Protein AF-A0A8T4A3M9-F1 (afdb_monomer)

Solvent-accessible surface area (backbone atoms only — not comparable to full-atom values): 11813 Å² total; per-residue (Å²): 117,68,64,56,37,39,75,72,55,55,29,41,78,49,80,55,96,93,40,82,45,76,44,57,58,84,65,82,84,49,67,69,60,51,52,58,48,50,54,48,52,55,55,63,64,28,65,70,50,49,47,47,24,38,54,43,49,52,50,42,50,52,49,52,39,48,78,71,64,32,45,75,79,40,58,70,36,47,63,42,98,94,35,70,60,80,91,56,94,69,58,30,56,29,32,36,35,45,85,92,45,46,31,32,28,41,72,42,47,55,90,68,61,81,52,67,68,62,53,57,50,54,50,53,44,17,59,75,47,72,26,33,39,35,36,39,26,21,55,76,62,71,68,60,62,59,68,28,52,89,58,73,25,49,72,53,69,67,65,44,34,49,36,49,87,91,42,61,70,58,55,52,51,46,36,74,76,68,65,56,59,61,48,72,53,94,58,72,56,66,70,60,51,49,52,53,52,54,57,51,62,76,52,58,95,113

pLDDT: mean 94.9, std 4.4, range [64.25, 98.88]

Radius of gyration: 20.2 Å; Cα contacts (8 Å, |Δi|>4): 278; chains: 1; bounding box: 55×35×52 Å

Structure (mmCIF, N/CA/C/O backbone):
data_AF-A0A8T4A3M9-F1
#
_entry.id   AF-A0A8T4A3M9-F1
#
loop_
_atom_site.group_PDB
_atom_site.id
_atom_site.type_symbol
_atom_site.label_atom_id
_atom_site.label_alt_id
_atom_site.label_comp_id
_atom_site.label_asym_id
_atom_site.label_entity_id
_atom_site.label_seq_id
_atom_site.pdbx_PDB_ins_code
_atom_site.Cartn_x
_atom_site.Cartn_y
_atom_site.Cartn_z
_atom_site.occupancy
_atom_site.B_iso_or_equiv
_atom_site.auth_seq_id
_atom_site.auth_comp_id
_atom_site.auth_asym_id
_atom_site.auth_atom_id
_atom_site.pdbx_PDB_model_num
ATOM 1 N N . MET A 1 1 ? 27.645 -7.509 -2.461 1.00 72.75 1 MET A N 1
ATOM 2 C CA . MET A 1 1 ? 26.955 -8.456 -3.369 1.00 72.75 1 MET A CA 1
ATOM 3 C C . MET A 1 1 ? 26.757 -7.939 -4.803 1.00 72.75 1 MET A C 1
ATOM 5 O O . MET A 1 1 ? 27.273 -8.584 -5.694 1.00 72.75 1 MET A O 1
ATOM 9 N N . VAL A 1 2 ? 26.038 -6.838 -5.099 1.00 84.25 2 VAL A N 1
ATOM 10 C CA . VAL A 1 2 ? 25.990 -6.288 -6.490 1.00 84.25 2 VAL A CA 1
ATOM 11 C C . VAL A 1 2 ? 27.083 -5.247 -6.736 1.00 84.25 2 VAL A C 1
ATOM 13 O O . VAL A 1 2 ? 27.714 -5.282 -7.783 1.00 84.25 2 VAL A O 1
ATOM 16 N N . ASN A 1 3 ? 27.328 -4.355 -5.769 1.00 87.19 3 ASN A N 1
ATOM 17 C CA . ASN A 1 3 ? 28.362 -3.319 -5.888 1.00 87.19 3 ASN A CA 1
ATOM 18 C C . ASN A 1 3 ? 29.764 -3.929 -6.007 1.00 87.19 3 ASN A C 1
ATOM 20 O O . ASN A 1 3 ? 30.473 -3.582 -6.935 1.00 87.19 3 ASN A O 1
ATOM 24 N N . GLU A 1 4 ? 30.089 -4.933 -5.185 1.00 90.12 4 GLU A N 1
ATOM 25 C CA . GLU A 1 4 ? 31.334 -5.717 -5.306 1.00 90.12 4 GLU A CA 1
ATOM 26 C C . GLU A 1 4 ? 31.546 -6.262 -6.729 1.00 90.12 4 GLU A C 1
ATOM 28 O O . GLU A 1 4 ? 32.612 -6.091 -7.302 1.00 90.12 4 GLU A O 1
ATOM 33 N N . LEU A 1 5 ? 30.510 -6.830 -7.359 1.00 91.56 5 LEU A N 1
ATOM 34 C CA . LEU A 1 5 ? 30.609 -7.355 -8.728 1.00 91.56 5 LEU A CA 1
ATOM 35 C C . LEU A 1 5 ? 30.770 -6.257 -9.793 1.00 91.56 5 LEU A C 1
ATOM 37 O O . LEU A 1 5 ? 31.256 -6.532 -10.891 1.00 91.56 5 LEU A O 1
ATOM 41 N N . ILE A 1 6 ? 30.319 -5.032 -9.509 1.00 90.81 6 ILE A N 1
ATOM 42 C CA . ILE A 1 6 ? 30.578 -3.863 -10.359 1.00 90.81 6 ILE A CA 1
ATOM 43 C C . ILE A 1 6 ? 32.033 -3.417 -10.176 1.00 90.81 6 ILE A C 1
ATOM 45 O O . ILE A 1 6 ? 32.716 -3.181 -11.172 1.00 90.81 6 ILE A O 1
ATOM 49 N N . ASP A 1 7 ? 32.509 -3.355 -8.932 1.00 91.94 7 ASP A N 1
ATOM 50 C CA . ASP A 1 7 ? 33.872 -2.945 -8.582 1.00 91.94 7 ASP A CA 1
ATOM 51 C C . ASP A 1 7 ? 34.920 -3.925 -9.145 1.00 91.94 7 ASP A C 1
ATOM 53 O O . ASP A 1 7 ? 35.958 -3.508 -9.653 1.00 91.94 7 ASP A O 1
ATOM 57 N N . GLU A 1 8 ? 34.608 -5.224 -9.165 1.00 93.06 8 GLU A N 1
ATOM 58 C CA . GLU A 1 8 ? 35.413 -6.288 -9.786 1.00 93.06 8 GLU A CA 1
ATOM 59 C C . GLU A 1 8 ? 35.357 -6.290 -11.329 1.00 93.06 8 GLU A C 1
ATOM 61 O O . GLU A 1 8 ? 36.028 -7.087 -11.986 1.00 93.06 8 GLU A O 1
ATOM 66 N N . GLY A 1 9 ? 34.536 -5.433 -11.946 1.00 91.56 9 GLY A N 1
ATOM 67 C CA . GLY A 1 9 ? 34.383 -5.347 -13.403 1.00 91.56 9 GLY A CA 1
ATOM 68 C C . GLY A 1 9 ? 33.610 -6.510 -14.042 1.00 91.56 9 GLY A C 1
ATOM 69 O O . GLY A 1 9 ? 33.503 -6.585 -15.273 1.00 91.56 9 GLY A O 1
ATOM 70 N N . PHE A 1 10 ? 33.035 -7.412 -13.239 1.00 93.94 10 PHE A N 1
ATOM 71 C CA . PHE A 1 10 ? 32.171 -8.494 -13.719 1.00 93.94 10 PHE A CA 1
ATOM 72 C C . PHE A 1 10 ? 30.828 -7.958 -14.240 1.00 93.94 10 PHE A C 1
ATOM 74 O O . PHE A 1 10 ? 30.296 -8.435 -15.248 1.00 93.94 10 PHE A O 1
ATOM 81 N N . LEU A 1 11 ? 30.291 -6.924 -13.589 1.00 95.56 11 LEU A N 1
ATOM 82 C CA . LEU A 1 11 ? 29.099 -6.198 -14.014 1.00 95.56 11 LEU A CA 1
ATOM 83 C C . LEU A 1 11 ? 29.459 -4.788 -14.482 1.00 95.56 11 LEU A C 1
ATOM 85 O O . LEU A 1 11 ? 30.375 -4.147 -13.981 1.00 95.56 11 LEU A O 1
ATOM 89 N N . LYS A 1 12 ? 28.683 -4.280 -15.435 1.00 93.38 12 LYS A N 1
ATOM 90 C CA . LYS A 1 12 ? 28.683 -2.877 -15.848 1.00 93.38 12 LYS A CA 1
ATOM 91 C C . LYS A 1 12 ? 27.342 -2.250 -15.506 1.00 93.38 12 LYS A C 1
ATOM 93 O O . LYS A 1 12 ? 26.310 -2.926 -15.478 1.00 93.38 12 LYS A O 1
ATOM 98 N N . ILE A 1 13 ? 27.370 -0.941 -15.278 1.00 93.62 13 ILE A N 1
ATOM 99 C CA . ILE A 1 13 ? 26.186 -0.127 -15.028 1.00 93.62 13 ILE A CA 1
ATOM 100 C C . ILE A 1 13 ? 26.000 0.883 -16.160 1.00 93.62 13 ILE A C 1
ATOM 102 O O . ILE A 1 13 ? 26.915 1.626 -16.505 1.00 93.62 13 ILE A O 1
ATOM 106 N N . GLU A 1 14 ? 24.801 0.927 -16.731 1.00 92.94 14 GLU A N 1
ATOM 107 C CA . GLU A 1 14 ? 24.366 1.993 -17.633 1.00 92.94 14 GLU A CA 1
ATOM 108 C C . GLU A 1 14 ? 23.252 2.783 -16.943 1.00 92.94 14 GLU A C 1
ATOM 110 O O . GLU A 1 14 ? 22.250 2.215 -16.502 1.00 92.94 14 GLU A O 1
ATOM 115 N N . ARG A 1 15 ? 23.441 4.099 -16.807 1.00 93.38 15 ARG A N 1
ATOM 116 C CA . ARG A 1 15 ? 22.466 4.996 -16.175 1.00 93.38 15 ARG A CA 1
ATOM 117 C C . ARG A 1 15 ? 21.701 5.741 -17.257 1.00 93.38 15 ARG A C 1
ATOM 119 O O . ARG A 1 15 ? 22.315 6.406 -18.087 1.00 93.38 15 ARG A O 1
ATOM 126 N N . LYS A 1 16 ? 20.373 5.643 -17.248 1.00 92.75 16 LYS A N 1
ATOM 127 C CA . LYS A 1 16 ? 19.526 6.302 -18.247 1.00 92.75 16 LYS A CA 1
ATOM 128 C C . LYS A 1 16 ? 18.164 6.653 -17.666 1.00 92.75 16 LYS A C 1
ATOM 130 O O . LYS A 1 16 ? 17.523 5.797 -17.067 1.00 92.75 16 LYS A O 1
ATOM 135 N N . ASP A 1 17 ? 17.739 7.904 -17.841 1.00 87.69 17 ASP A N 1
ATOM 136 C CA . ASP A 1 17 ? 16.464 8.446 -17.342 1.00 87.69 17 ASP A CA 1
ATOM 137 C C . ASP A 1 17 ? 16.210 8.144 -15.847 1.00 87.69 17 ASP A C 1
ATOM 139 O O . ASP A 1 17 ? 15.112 7.755 -15.458 1.00 87.69 17 ASP A O 1
ATOM 143 N N . GLY A 1 18 ? 17.248 8.255 -15.007 1.00 85.81 18 GLY A N 1
ATOM 144 C CA . GLY A 1 18 ? 17.160 7.960 -13.567 1.00 85.81 18 GLY A CA 1
ATOM 145 C C . GLY A 1 18 ? 17.089 6.468 -13.210 1.00 85.81 18 GLY A C 1
ATOM 146 O O . GLY A 1 18 ? 16.945 6.124 -12.041 1.00 85.81 18 GLY A O 1
ATOM 147 N N . VAL A 1 19 ? 17.215 5.569 -14.192 1.00 89.81 19 VAL A N 1
ATOM 148 C CA . VAL A 1 19 ? 17.220 4.114 -13.998 1.00 89.81 19 VAL A CA 1
ATOM 149 C C . VAL A 1 19 ? 18.638 3.568 -14.139 1.00 89.81 19 VAL A C 1
ATOM 151 O O . VAL A 1 19 ? 19.386 3.947 -15.043 1.00 89.81 19 VAL A O 1
ATOM 154 N N . HIS A 1 20 ? 19.002 2.641 -13.254 1.00 92.50 20 HIS A N 1
ATOM 155 C CA . HIS A 1 20 ? 20.264 1.909 -13.303 1.00 92.50 20 HIS A CA 1
ATOM 156 C C . HIS A 1 20 ? 20.057 0.533 -13.944 1.00 92.50 20 HIS A C 1
ATOM 158 O O . HIS A 1 20 ? 19.354 -0.317 -13.398 1.00 92.50 20 HIS A O 1
ATOM 164 N N . PHE A 1 21 ? 20.691 0.300 -15.092 1.00 92.06 21 PHE A N 1
ATOM 165 C CA . PHE A 1 21 ? 20.724 -0.999 -15.758 1.00 92.06 21 PHE A CA 1
ATOM 166 C C . PHE A 1 21 ? 22.043 -1.688 -15.447 1.00 92.06 21 PHE A C 1
ATOM 168 O O . PHE A 1 21 ? 23.101 -1.206 -15.842 1.00 92.06 21 PHE A O 1
ATOM 175 N N . VAL A 1 22 ? 21.971 -2.820 -14.753 1.00 92.75 22 VAL A N 1
ATOM 176 C CA . VAL A 1 22 ? 23.138 -3.643 -14.425 1.00 92.75 22 VAL A CA 1
ATOM 177 C C . VAL A 1 22 ? 23.150 -4.870 -15.332 1.00 92.75 22 VAL A C 1
ATOM 179 O O . VAL A 1 22 ? 22.129 -5.543 -15.485 1.00 92.75 22 VAL A O 1
ATOM 182 N N . TYR A 1 23 ? 24.287 -5.146 -15.965 1.00 92.88 23 TYR A N 1
ATOM 183 C CA . TYR A 1 23 ? 24.455 -6.247 -16.917 1.00 92.88 23 TYR A CA 1
ATOM 184 C C . TYR A 1 23 ? 25.883 -6.800 -16.864 1.00 92.88 23 TYR A C 1
ATOM 186 O O . TYR A 1 23 ? 26.792 -6.126 -16.388 1.00 92.88 23 TYR A O 1
ATOM 194 N N . ARG A 1 24 ? 26.096 -8.032 -17.342 1.00 92.88 24 ARG A N 1
ATOM 195 C CA . ARG A 1 24 ? 27.438 -8.634 -17.391 1.00 92.88 24 ARG A CA 1
ATOM 196 C C . ARG A 1 24 ? 28.346 -7.901 -18.371 1.00 92.88 24 ARG A C 1
ATOM 198 O O . ARG A 1 24 ? 27.917 -7.540 -19.466 1.00 92.88 24 ARG A O 1
ATOM 205 N N . SER A 1 25 ? 29.609 -7.732 -17.996 1.00 91.31 25 SER A N 1
ATOM 206 C CA . SER A 1 2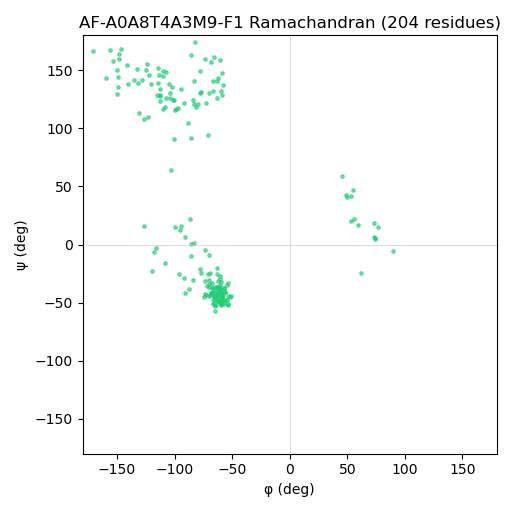5 ? 30.579 -6.933 -18.748 1.00 91.31 25 SER A CA 1
ATOM 207 C C . SER A 1 25 ? 30.898 -7.461 -20.153 1.00 91.31 25 SER A C 1
ATOM 209 O O . SER A 1 25 ? 31.335 -6.670 -20.999 1.00 91.31 25 SER A O 1
ATOM 211 N N . ASP A 1 26 ? 30.629 -8.746 -20.412 1.00 92.44 26 ASP A N 1
ATOM 212 C CA . ASP A 1 26 ? 30.836 -9.458 -21.678 1.00 92.44 26 ASP A CA 1
ATOM 213 C C . ASP A 1 26 ? 29.678 -9.322 -22.687 1.00 92.44 26 ASP A C 1
ATOM 215 O O . ASP A 1 26 ? 29.830 -9.667 -23.863 1.00 92.44 26 ASP A O 1
ATOM 219 N N . ILE A 1 27 ? 28.530 -8.768 -22.282 1.00 90.50 27 ILE A N 1
ATOM 220 C CA . ILE A 1 27 ? 27.385 -8.569 -23.178 1.00 90.50 27 ILE A CA 1
ATOM 221 C C . ILE A 1 27 ? 27.582 -7.293 -24.004 1.00 90.50 27 ILE A C 1
ATOM 223 O O . ILE A 1 27 ? 27.613 -6.186 -23.472 1.00 90.50 27 ILE A O 1
ATOM 227 N N . ARG A 1 28 ? 27.648 -7.438 -25.334 1.00 81.19 28 ARG A N 1
ATOM 228 C CA . ARG A 1 28 ? 27.877 -6.313 -26.264 1.00 81.19 28 ARG A CA 1
ATOM 229 C C . ARG A 1 28 ? 26.598 -5.590 -26.703 1.00 81.19 28 ARG A C 1
ATOM 231 O O . ARG A 1 28 ? 26.592 -4.373 -26.835 1.00 81.19 28 ARG A O 1
ATOM 238 N N . TYR A 1 29 ? 25.499 -6.315 -26.928 1.00 86.44 29 TYR A N 1
ATOM 239 C CA . TYR A 1 29 ? 24.282 -5.774 -27.559 1.00 86.44 29 TYR A CA 1
ATOM 240 C C . TYR A 1 29 ? 23.158 -5.480 -26.553 1.00 86.44 29 TYR A C 1
ATOM 242 O O . TYR A 1 29 ? 22.083 -6.083 -26.588 1.00 86.44 29 TYR A O 1
ATOM 250 N N . ILE A 1 30 ? 23.400 -4.535 -25.645 1.00 90.75 30 ILE A N 1
ATOM 251 C CA . ILE A 1 30 ? 22.477 -4.203 -24.543 1.00 90.75 30 ILE A CA 1
ATOM 252 C C . ILE A 1 30 ? 21.479 -3.092 -24.877 1.00 90.75 30 ILE A C 1
ATOM 254 O O . ILE A 1 30 ? 20.359 -3.091 -24.364 1.00 90.75 30 ILE A O 1
ATOM 258 N N . THR A 1 31 ? 21.840 -2.168 -25.769 1.00 90.81 31 THR A N 1
ATOM 259 C CA . THR A 1 31 ? 21.117 -0.901 -25.957 1.00 90.81 31 THR A CA 1
ATOM 260 C C . THR A 1 31 ? 19.659 -1.118 -26.353 1.00 90.81 31 THR A C 1
ATOM 262 O O . THR A 1 31 ? 18.758 -0.474 -25.817 1.00 90.81 31 THR A O 1
ATOM 265 N N . ARG A 1 32 ? 19.391 -2.093 -27.236 1.00 91.44 32 ARG A N 1
ATOM 266 C CA . ARG A 1 32 ? 18.021 -2.456 -27.636 1.00 91.44 32 ARG A CA 1
ATOM 267 C C . ARG A 1 32 ? 17.190 -2.941 -26.444 1.00 91.44 32 ARG A C 1
ATOM 269 O O . ARG A 1 32 ? 16.027 -2.570 -26.315 1.00 91.44 32 ARG A O 1
ATOM 276 N N . GLN A 1 33 ? 17.785 -3.755 -25.574 1.00 90.44 33 GLN A N 1
ATOM 277 C CA . GLN A 1 33 ? 17.120 -4.327 -24.400 1.00 90.44 33 GLN A CA 1
ATOM 278 C C . GLN A 1 33 ? 16.870 -3.284 -23.306 1.00 90.44 33 GLN A C 1
ATOM 280 O O . GLN A 1 33 ? 15.828 -3.330 -22.648 1.00 90.44 33 GLN A O 1
ATOM 285 N N . ILE A 1 34 ? 17.796 -2.338 -23.142 1.00 92.69 34 ILE A N 1
ATOM 286 C CA . ILE A 1 34 ? 17.662 -1.191 -22.239 1.00 92.69 34 ILE A CA 1
ATOM 287 C C . ILE A 1 34 ? 16.543 -0.271 -22.727 1.00 92.69 34 ILE A C 1
ATOM 289 O O . ILE A 1 34 ? 15.610 0.009 -21.978 1.00 92.69 34 ILE A O 1
ATOM 293 N N . ASN A 1 35 ? 16.551 0.113 -24.006 1.00 92.75 35 ASN A N 1
ATOM 294 C CA . ASN A 1 35 ? 15.508 0.965 -24.586 1.00 92.75 35 ASN A CA 1
ATOM 295 C C . ASN A 1 35 ? 14.112 0.322 -24.496 1.00 92.75 35 ASN A C 1
ATOM 297 O O . ASN A 1 35 ? 13.136 1.000 -24.171 1.00 92.75 35 ASN A O 1
ATOM 301 N N . ALA A 1 36 ? 14.009 -0.993 -24.721 1.00 91.12 36 ALA A N 1
ATOM 302 C CA . ALA A 1 36 ? 12.751 -1.722 -24.575 1.00 91.12 36 ALA A CA 1
ATOM 303 C C . ALA A 1 36 ? 12.215 -1.705 -23.130 1.00 91.12 36 ALA A C 1
ATOM 305 O O . ALA A 1 36 ? 11.003 -1.605 -22.933 1.00 91.12 36 ALA A O 1
ATOM 306 N N . ARG A 1 37 ? 13.100 -1.781 -22.126 1.00 92.62 37 ARG A N 1
ATOM 307 C CA . ARG A 1 37 ? 12.731 -1.683 -20.704 1.00 92.62 37 ARG A CA 1
ATOM 308 C C . ARG A 1 37 ? 12.380 -0.258 -20.303 1.00 92.62 37 ARG A C 1
ATOM 310 O O . ARG A 1 37 ? 11.363 -0.069 -19.652 1.00 92.62 37 ARG A O 1
ATOM 317 N N . LEU A 1 38 ? 13.136 0.740 -20.757 1.00 93.25 38 LEU A N 1
ATOM 318 C CA . LEU A 1 38 ? 12.819 2.152 -20.524 1.00 93.25 38 LEU A CA 1
ATOM 319 C C . LEU A 1 38 ? 11.425 2.523 -21.022 1.00 93.25 38 LEU A C 1
ATOM 321 O O . LEU A 1 38 ? 10.700 3.221 -20.322 1.00 93.25 38 LEU A O 1
ATOM 325 N N . LYS A 1 39 ? 11.020 2.021 -22.196 1.00 92.62 39 LYS A N 1
ATOM 326 C CA . LYS A 1 39 ? 9.664 2.245 -22.713 1.00 92.62 39 LYS A CA 1
ATOM 327 C C . LYS A 1 39 ? 8.595 1.706 -21.757 1.00 92.62 39 LYS A C 1
ATOM 329 O O . LYS A 1 39 ? 7.618 2.395 -21.495 1.00 92.62 39 LYS A O 1
ATOM 334 N N . ILE A 1 40 ? 8.797 0.512 -21.199 1.00 92.69 40 ILE A N 1
ATOM 335 C CA . ILE A 1 40 ? 7.874 -0.052 -20.204 1.00 92.69 40 ILE A CA 1
ATOM 336 C C . ILE A 1 40 ? 7.866 0.763 -18.918 1.00 92.69 40 ILE A C 1
ATOM 338 O O . ILE A 1 40 ? 6.790 1.038 -18.399 1.00 92.69 40 ILE A O 1
ATOM 342 N N . ILE A 1 41 ? 9.042 1.148 -18.418 1.00 91.75 41 ILE A N 1
ATOM 343 C CA . ILE A 1 41 ? 9.164 1.945 -17.195 1.00 91.75 41 ILE A CA 1
ATOM 344 C C . ILE A 1 41 ? 8.390 3.250 -17.349 1.00 91.75 41 ILE A C 1
ATOM 346 O O . ILE A 1 41 ? 7.574 3.579 -16.500 1.00 91.75 41 ILE A O 1
ATOM 350 N N . LYS A 1 42 ? 8.554 3.945 -18.477 1.00 91.81 42 LYS A N 1
ATOM 351 C CA . LYS A 1 42 ? 7.786 5.159 -18.778 1.00 91.81 42 LYS A CA 1
ATOM 352 C C . LYS A 1 42 ? 6.279 4.903 -18.827 1.00 91.81 42 LYS A C 1
ATOM 354 O O . LYS A 1 42 ? 5.516 5.736 -18.350 1.00 91.81 42 LYS A O 1
ATOM 359 N N . ASN A 1 43 ? 5.851 3.759 -19.362 1.00 90.19 43 ASN A N 1
ATOM 360 C CA . ASN A 1 43 ? 4.433 3.414 -19.440 1.00 90.19 43 ASN A CA 1
ATOM 361 C C . ASN A 1 43 ? 3.812 3.183 -18.056 1.00 90.19 43 ASN A C 1
ATOM 363 O O . ASN A 1 43 ? 2.781 3.780 -17.763 1.00 90.19 43 ASN A O 1
ATOM 367 N N . TYR A 1 44 ? 4.414 2.343 -17.204 1.00 88.56 44 TYR A N 1
ATOM 368 C CA . TYR A 1 44 ? 3.827 2.062 -15.887 1.00 88.56 44 TYR A CA 1
ATOM 369 C C . TYR A 1 44 ? 4.071 3.175 -14.863 1.00 88.56 44 TYR A C 1
ATOM 371 O O . TYR A 1 44 ? 3.321 3.272 -13.900 1.00 88.56 44 TYR A O 1
ATOM 379 N N . SER A 1 45 ? 5.084 4.022 -15.067 1.00 89.88 45 SER A N 1
ATOM 380 C CA . SER A 1 45 ? 5.315 5.225 -14.255 1.00 89.88 45 SER A CA 1
ATOM 381 C C . SER A 1 45 ? 4.479 6.424 -14.713 1.00 89.88 45 SER A C 1
ATOM 383 O O . SER A 1 45 ? 4.608 7.507 -14.144 1.00 89.88 45 SER A O 1
ATOM 385 N N . ASN A 1 46 ? 3.635 6.270 -15.741 1.00 91.75 46 ASN A N 1
ATOM 386 C CA . ASN A 1 46 ? 2.732 7.328 -16.178 1.00 91.75 46 ASN A CA 1
ATOM 387 C C . ASN A 1 46 ? 1.810 7.739 -15.008 1.00 91.75 46 ASN A C 1
ATOM 389 O O . ASN A 1 46 ? 1.167 6.862 -14.428 1.00 91.75 46 ASN A O 1
ATOM 393 N N . PRO A 1 47 ? 1.689 9.039 -14.673 1.00 92.94 47 PRO A N 1
ATOM 394 C CA . PRO A 1 47 ? 0.866 9.500 -13.552 1.00 92.94 47 PRO A CA 1
ATOM 395 C C . PRO A 1 47 ? -0.593 9.029 -13.599 1.00 92.94 47 PRO A C 1
ATOM 397 O O . PRO A 1 47 ? -1.167 8.720 -12.559 1.00 92.94 47 PRO A O 1
ATOM 400 N N . ILE A 1 48 ? -1.181 8.920 -14.796 1.00 93.56 48 ILE A N 1
ATOM 401 C CA . ILE A 1 48 ? -2.554 8.432 -14.988 1.00 93.56 48 ILE A CA 1
ATOM 402 C C . ILE A 1 48 ? -2.657 6.965 -14.572 1.00 93.56 48 ILE A C 1
ATOM 404 O O . ILE A 1 48 ? -3.594 6.595 -13.867 1.00 93.56 48 ILE A O 1
ATOM 408 N N . ILE A 1 49 ? -1.680 6.146 -14.975 1.00 93.25 49 ILE A N 1
ATOM 409 C CA . ILE A 1 49 ? -1.618 4.735 -14.589 1.00 93.25 49 ILE A CA 1
ATOM 410 C C . ILE A 1 49 ? -1.401 4.637 -13.084 1.00 93.25 49 ILE A C 1
ATOM 412 O O . ILE A 1 49 ? -2.210 4.016 -12.409 1.00 93.25 49 ILE A O 1
ATOM 416 N N . THR A 1 50 ? -0.380 5.303 -12.541 1.00 93.62 50 THR A N 1
ATOM 417 C CA . THR A 1 50 ? -0.065 5.275 -11.105 1.00 93.62 50 THR A CA 1
ATOM 418 C C . THR A 1 50 ? -1.269 5.644 -10.239 1.00 93.62 50 THR A C 1
ATOM 420 O O . THR A 1 50 ? -1.551 4.943 -9.269 1.00 93.62 50 THR A O 1
ATOM 423 N N . ARG A 1 51 ? -2.015 6.692 -10.611 1.00 94.88 51 ARG A N 1
ATOM 424 C CA . ARG A 1 51 ? -3.253 7.082 -9.925 1.00 94.88 51 ARG A CA 1
ATOM 425 C C . ARG A 1 51 ? -4.319 5.988 -10.008 1.00 94.88 51 ARG A C 1
ATOM 427 O O . ARG A 1 51 ? -4.839 5.588 -8.974 1.00 94.88 51 ARG A O 1
ATOM 434 N N . ALA A 1 52 ? -4.575 5.448 -11.201 1.00 95.62 52 ALA A N 1
ATOM 435 C CA . ALA A 1 52 ? -5.551 4.373 -11.384 1.00 95.62 52 ALA A CA 1
ATOM 436 C C . ALA A 1 52 ? -5.204 3.110 -10.571 1.00 95.62 52 ALA A C 1
ATOM 438 O O . ALA A 1 52 ? -6.100 2.411 -10.108 1.00 95.62 52 ALA A O 1
ATOM 439 N N . LEU A 1 53 ? -3.915 2.811 -10.363 1.00 96.56 53 LEU A N 1
ATOM 440 C CA . LEU A 1 53 ? -3.483 1.706 -9.496 1.00 96.56 53 LEU A CA 1
ATOM 441 C C . LEU A 1 53 ? -3.828 1.949 -8.022 1.00 96.56 53 LEU A C 1
ATOM 443 O O . LEU A 1 53 ? -4.186 0.995 -7.329 1.00 96.56 53 LEU A O 1
ATOM 447 N N . GLY A 1 54 ? -3.682 3.187 -7.541 1.00 96.50 54 GLY A N 1
ATOM 448 C CA . GLY A 1 54 ? -4.071 3.583 -6.184 1.00 96.50 54 GLY A CA 1
ATOM 449 C C . GLY A 1 54 ? -5.581 3.478 -5.992 1.00 96.50 54 GLY A C 1
ATOM 450 O O . GLY A 1 54 ? -6.039 2.668 -5.188 1.00 96.50 54 GLY A O 1
ATOM 451 N N . GLU A 1 55 ? -6.338 4.177 -6.840 1.00 97.12 55 GLU A N 1
ATOM 452 C CA . GLU A 1 55 ? -7.807 4.200 -6.816 1.00 97.12 55 GLU A CA 1
ATOM 453 C C . GLU A 1 55 ? -8.408 2.788 -6.924 1.00 97.12 55 GLU A C 1
ATOM 455 O O . GLU A 1 55 ? -9.346 2.443 -6.205 1.00 97.12 55 GLU A O 1
ATOM 460 N N . HIS A 1 56 ? -7.845 1.930 -7.786 1.00 97.69 56 HIS A N 1
ATOM 461 C CA . HIS A 1 56 ? -8.298 0.543 -7.919 1.00 97.69 56 HIS A CA 1
ATOM 462 C C . HIS A 1 56 ? -8.062 -0.267 -6.642 1.00 97.69 56 HIS A C 1
ATOM 464 O O . HIS A 1 56 ? -8.940 -1.017 -6.217 1.00 97.69 56 HIS A O 1
ATOM 470 N N . ALA A 1 57 ? -6.897 -0.122 -6.006 1.00 98.00 57 ALA A N 1
ATOM 471 C CA . ALA A 1 57 ? -6.615 -0.817 -4.755 1.00 98.00 57 ALA A CA 1
ATOM 472 C C . ALA A 1 57 ? -7.552 -0.349 -3.633 1.00 98.00 57 ALA A C 1
ATOM 474 O O . ALA A 1 57 ? -8.147 -1.186 -2.954 1.00 98.00 57 ALA A O 1
ATOM 475 N N . GLU A 1 58 ? -7.743 0.962 -3.482 1.00 98.31 58 GLU A N 1
ATOM 476 C CA . GLU A 1 58 ? -8.685 1.533 -2.515 1.00 98.31 58 GLU A CA 1
ATOM 477 C C . GLU A 1 58 ? -10.115 1.040 -2.744 1.00 98.31 58 GLU A C 1
ATOM 479 O O . GLU A 1 58 ? -10.796 0.631 -1.801 1.00 98.31 58 GLU A O 1
ATOM 484 N N . MET A 1 59 ? -10.559 0.991 -4.002 1.00 98.25 59 MET A N 1
ATOM 485 C CA . MET A 1 59 ? -11.867 0.454 -4.365 1.00 98.25 59 MET A CA 1
ATOM 486 C C . MET A 1 59 ? -12.012 -1.012 -3.935 1.00 98.25 59 MET A C 1
ATOM 488 O O . MET A 1 59 ? -12.989 -1.349 -3.259 1.00 98.25 59 MET A O 1
ATOM 492 N N . LEU A 1 60 ? -11.040 -1.871 -4.266 1.00 98.38 60 LEU A N 1
ATOM 493 C CA . LEU A 1 60 ? -11.063 -3.293 -3.906 1.00 98.38 60 LEU A CA 1
ATOM 494 C C . LEU A 1 60 ? -11.141 -3.511 -2.390 1.00 98.38 60 LEU A C 1
ATOM 496 O O . LEU A 1 60 ? -11.936 -4.329 -1.925 1.00 98.38 60 LEU A O 1
ATOM 500 N N . PHE A 1 61 ? -10.348 -2.776 -1.609 1.00 98.50 61 PHE A N 1
ATOM 501 C CA . PHE A 1 61 ? -10.395 -2.876 -0.150 1.00 98.50 61 PHE A CA 1
ATOM 502 C C . PHE A 1 61 ? -11.680 -2.284 0.429 1.00 98.50 61 PHE A C 1
ATOM 504 O O . PHE A 1 61 ? -12.237 -2.856 1.361 1.00 98.50 61 PHE A O 1
ATOM 511 N N . SER A 1 62 ? -12.235 -1.227 -0.168 1.00 98.56 62 SER A N 1
ATOM 512 C CA . SER A 1 62 ? -13.542 -0.711 0.248 1.00 98.56 62 SER A CA 1
ATOM 513 C C . SER A 1 62 ? -14.665 -1.742 0.066 1.00 98.56 62 SER A C 1
ATOM 515 O O . SER A 1 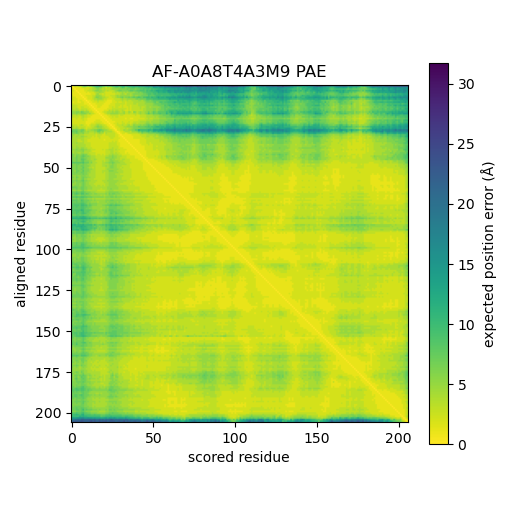62 ? -15.557 -1.833 0.912 1.00 98.56 62 SER A O 1
ATOM 517 N N . PHE A 1 63 ? -14.609 -2.558 -0.995 1.00 98.38 63 PHE A N 1
ATOM 518 C CA . PHE A 1 63 ? -15.539 -3.672 -1.185 1.00 98.38 63 PHE A CA 1
ATOM 519 C C . PHE A 1 63 ? -15.304 -4.783 -0.169 1.00 98.38 63 PHE A C 1
ATOM 521 O O . PHE A 1 63 ? -16.272 -5.255 0.422 1.00 98.38 63 PHE A O 1
ATOM 528 N N . LEU A 1 64 ? -14.043 -5.147 0.088 1.00 98.38 64 LEU A N 1
ATOM 529 C CA . LEU A 1 64 ? -13.691 -6.116 1.125 1.00 98.38 64 LEU A CA 1
ATOM 530 C C . LEU A 1 64 ? -14.288 -5.716 2.482 1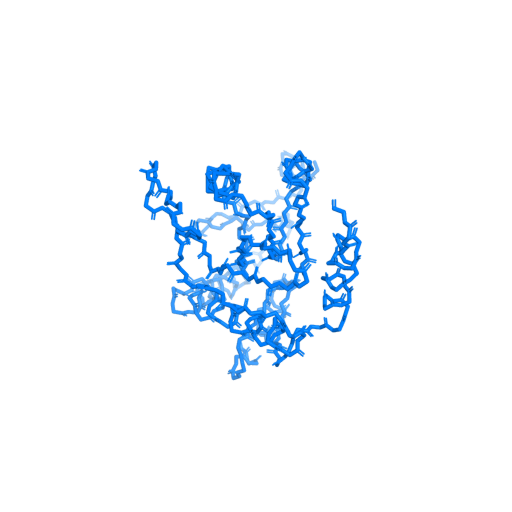.00 98.38 64 LEU A C 1
ATOM 532 O O . LEU A 1 64 ? -14.980 -6.514 3.109 1.00 98.38 64 LEU A O 1
ATOM 536 N N . PHE A 1 65 ? -14.069 -4.473 2.913 1.00 98.62 65 PHE A N 1
ATOM 537 C CA . PHE A 1 65 ? -14.591 -3.966 4.182 1.00 98.62 65 PHE A CA 1
ATOM 538 C C . PHE A 1 65 ? -16.115 -4.099 4.254 1.00 98.62 65 PHE A C 1
ATOM 540 O O . PHE A 1 65 ? -16.640 -4.687 5.198 1.00 98.62 65 PHE A O 1
ATOM 547 N N . ARG A 1 66 ? -16.824 -3.639 3.217 1.00 98.38 66 ARG A N 1
ATOM 548 C CA . ARG A 1 66 ? -18.292 -3.682 3.170 1.00 98.38 66 ARG A CA 1
ATOM 549 C C . ARG A 1 66 ? -18.850 -5.102 3.167 1.00 98.38 66 ARG A C 1
ATOM 551 O O . ARG A 1 66 ? -19.798 -5.375 3.895 1.00 98.38 66 ARG A O 1
ATOM 558 N N . ILE A 1 67 ? -18.265 -6.008 2.382 1.00 98.06 67 ILE A N 1
ATOM 559 C CA . ILE A 1 67 ? -18.705 -7.412 2.303 1.00 98.06 67 ILE A CA 1
ATOM 560 C C . ILE A 1 67 ? -18.557 -8.113 3.658 1.00 98.06 67 ILE A C 1
ATOM 562 O O . ILE A 1 67 ? -19.367 -8.971 3.998 1.00 98.06 67 ILE A O 1
ATOM 566 N N . HIS A 1 68 ? -17.568 -7.713 4.460 1.00 98.19 68 HIS A N 1
ATOM 567 C CA . HIS A 1 68 ? -17.368 -8.237 5.810 1.00 98.19 68 HIS A CA 1
ATOM 568 C C . HIS A 1 68 ? -18.023 -7.399 6.911 1.00 98.19 68 HIS A C 1
ATOM 570 O O . HIS A 1 68 ? -17.698 -7.590 8.080 1.00 98.19 68 HIS A O 1
ATOM 576 N N . GLY A 1 69 ? -18.955 -6.505 6.569 1.00 98.25 69 GLY A N 1
ATOM 577 C CA . GLY A 1 69 ? -19.764 -5.773 7.544 1.00 98.25 69 GLY A CA 1
ATOM 578 C C . GLY A 1 69 ? -19.019 -4.679 8.308 1.00 98.25 69 GLY A C 1
ATOM 579 O O . GLY A 1 69 ? -19.489 -4.271 9.364 1.00 98.25 69 GLY A O 1
ATOM 580 N N . PHE A 1 70 ? -17.870 -4.211 7.813 1.00 98.62 70 PHE A N 1
ATOM 581 C CA . PHE A 1 70 ? -17.236 -3.008 8.347 1.00 98.62 70 PHE A CA 1
ATOM 582 C C . PHE A 1 70 ? -17.971 -1.771 7.837 1.00 98.62 70 PHE A C 1
ATOM 584 O O . PHE A 1 70 ? -18.199 -1.614 6.632 1.00 98.62 70 PHE A O 1
ATOM 591 N N . GLU A 1 71 ? -18.297 -0.866 8.750 1.00 98.50 71 GLU A N 1
ATOM 592 C CA . GLU A 1 71 ? -18.803 0.453 8.411 1.00 98.50 71 GLU A CA 1
ATOM 593 C C . GLU A 1 71 ? -17.634 1.343 7.976 1.00 98.50 71 GLU A C 1
ATOM 595 O O . GLU A 1 71 ? -16.624 1.435 8.669 1.00 98.50 71 GLU A O 1
ATOM 600 N N . ILE A 1 72 ? -17.757 2.016 6.830 1.00 98.56 72 ILE A N 1
ATOM 601 C CA . ILE A 1 72 ? -16.798 3.050 6.421 1.00 98.56 72 ILE A CA 1
ATOM 602 C C . ILE A 1 72 ? -17.278 4.375 7.009 1.00 98.56 72 ILE A C 1
ATOM 604 O O . ILE A 1 72 ? -18.222 4.968 6.490 1.00 98.56 72 ILE A O 1
ATOM 608 N N . ARG A 1 73 ? -16.614 4.830 8.070 1.00 98.44 73 ARG A N 1
ATOM 609 C CA . ARG A 1 73 ? -16.945 6.058 8.807 1.00 98.44 73 ARG A CA 1
ATOM 610 C C . ARG A 1 73 ? -16.482 7.320 8.074 1.00 98.44 73 ARG A C 1
ATOM 612 O O . ARG A 1 73 ? -17.064 8.382 8.257 1.00 98.44 73 ARG A O 1
ATOM 619 N N . GLY A 1 74 ? -15.472 7.202 7.210 1.00 97.75 74 GLY A N 1
ATOM 620 C CA . GLY A 1 74 ? -14.979 8.303 6.384 1.00 97.75 74 GLY A CA 1
ATOM 621 C C . GLY A 1 74 ? -13.967 7.860 5.330 1.00 97.75 74 GLY A C 1
ATOM 622 O O . GLY A 1 74 ? -13.470 6.732 5.366 1.00 97.75 74 GLY A O 1
ATOM 623 N N . ARG A 1 75 ? -13.690 8.755 4.377 1.00 98.19 75 ARG A N 1
ATOM 624 C CA . ARG A 1 75 ? -12.686 8.611 3.311 1.00 98.19 75 ARG A CA 1
ATOM 625 C C . ARG A 1 75 ? -11.903 9.907 3.190 1.00 98.19 75 ARG A C 1
ATOM 627 O O . ARG A 1 75 ? -12.549 10.949 3.266 1.00 98.19 75 ARG A O 1
ATOM 634 N N . ASN A 1 76 ? -10.591 9.839 2.956 1.00 98.00 76 ASN A N 1
ATOM 635 C CA . ASN A 1 76 ? -9.710 11.018 2.935 1.00 98.00 76 ASN A CA 1
ATOM 636 C C . ASN A 1 76 ? -10.014 11.932 4.133 1.00 98.00 76 ASN A C 1
ATOM 638 O O . ASN A 1 76 ? -10.489 13.055 3.979 1.00 98.00 76 ASN A O 1
ATOM 642 N N . ILE A 1 77 ? -9.870 11.366 5.332 1.00 98.19 77 ILE A N 1
ATOM 643 C CA . ILE A 1 77 ? -10.403 11.928 6.572 1.00 98.19 77 ILE A CA 1
ATOM 644 C C . ILE A 1 77 ? -9.328 12.037 7.653 1.00 98.19 77 ILE A C 1
ATOM 646 O O . ILE A 1 77 ? -8.505 11.142 7.828 1.00 98.19 77 ILE A O 1
ATOM 650 N N . ASN A 1 78 ? -9.378 13.122 8.420 1.00 98.06 78 ASN A N 1
ATOM 651 C CA . ASN A 1 78 ? -8.468 13.405 9.531 1.00 98.06 78 ASN A CA 1
ATOM 652 C C . ASN A 1 78 ? -9.205 13.705 10.849 1.00 98.06 78 ASN A C 1
ATOM 654 O O . ASN A 1 78 ? -8.620 14.240 11.791 1.00 98.06 78 ASN A O 1
ATOM 658 N N . GLU A 1 79 ? -10.489 13.357 10.920 1.00 98.19 79 GLU A N 1
ATOM 659 C CA . GLU A 1 79 ? -11.356 13.564 12.075 1.00 98.19 79 GLU A CA 1
ATOM 660 C C . GLU A 1 79 ? -12.128 12.283 12.406 1.00 98.19 79 GLU A C 1
ATOM 662 O O . GLU A 1 79 ? -12.611 11.582 11.517 1.00 98.19 79 GLU A O 1
ATOM 667 N N . PHE A 1 80 ? -12.259 11.975 13.694 1.00 98.25 80 PHE A N 1
ATOM 668 C CA . PHE A 1 80 ? -13.046 10.849 14.179 1.00 98.25 80 PHE A CA 1
ATOM 669 C C . PHE A 1 80 ? -13.632 11.144 15.557 1.00 98.25 80 PHE A C 1
ATOM 671 O O . PHE A 1 80 ? -12.930 11.643 16.431 1.00 98.25 80 PHE A O 1
ATOM 678 N N . ASN A 1 81 ? -14.914 10.827 15.765 1.00 96.44 81 ASN A N 1
ATOM 679 C CA . ASN A 1 81 ? -15.611 11.014 17.045 1.00 96.44 81 ASN A CA 1
ATOM 680 C C . ASN A 1 81 ? -15.419 12.414 17.670 1.00 96.44 81 ASN A C 1
ATOM 682 O O . ASN A 1 81 ? -15.195 12.548 18.871 1.00 96.44 81 ASN A O 1
ATOM 686 N N . GLY A 1 82 ? -15.494 13.465 16.842 1.00 96.50 82 GLY A N 1
ATOM 687 C CA . GLY A 1 82 ? -15.338 14.863 17.267 1.00 96.50 82 GLY A CA 1
ATOM 688 C C . GLY A 1 82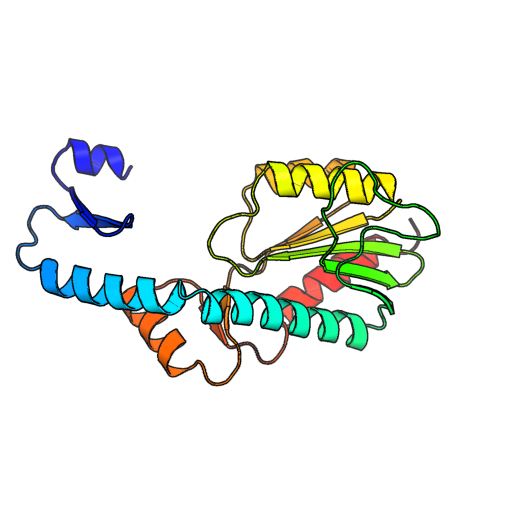 ? -13.897 15.278 17.584 1.00 96.50 82 GLY A C 1
ATOM 689 O O . GLY A 1 82 ? -13.662 16.394 18.043 1.00 96.50 82 GLY A O 1
ATOM 690 N N . VAL A 1 83 ? -12.924 14.397 17.347 1.00 97.94 83 VAL A N 1
ATOM 691 C CA . VAL A 1 83 ? -11.500 14.680 17.486 1.00 97.94 83 VAL A CA 1
ATOM 692 C C . VAL A 1 83 ? -10.888 14.868 16.110 1.00 97.94 83 VAL A C 1
ATOM 694 O O . VAL A 1 83 ? -10.976 13.973 15.276 1.00 97.94 83 VAL A O 1
ATOM 697 N N . LYS A 1 84 ? -10.209 15.996 15.896 1.00 97.75 84 LYS A N 1
ATOM 698 C CA . LYS A 1 84 ? -9.526 16.318 14.643 1.00 97.75 84 LYS A CA 1
ATOM 699 C C . LYS A 1 84 ? -8.007 16.294 14.792 1.00 97.75 84 LYS A C 1
ATOM 701 O O . LYS A 1 84 ? -7.457 16.671 15.830 1.00 97.75 84 LYS A O 1
ATOM 706 N N . TRP A 1 85 ? -7.328 15.859 13.738 1.00 98.06 85 TRP A N 1
ATOM 707 C CA . TRP A 1 85 ? -5.895 16.032 13.568 1.00 98.06 85 TRP A CA 1
ATOM 708 C C . TRP A 1 85 ? -5.585 17.416 12.985 1.00 98.06 85 TRP A C 1
ATOM 710 O O . TRP A 1 85 ? -6.043 17.759 11.899 1.00 98.06 85 TRP A O 1
ATOM 720 N N . GLU A 1 86 ? -4.795 18.210 13.708 1.00 97.06 86 GLU A N 1
ATOM 721 C CA . GLU A 1 86 ? -4.510 19.613 13.354 1.00 97.06 86 GLU A CA 1
ATOM 722 C C . GLU A 1 86 ? -3.027 19.879 13.064 1.00 97.06 86 GLU A C 1
ATOM 724 O O . GLU A 1 86 ? -2.652 20.975 12.657 1.00 97.06 86 GLU A O 1
ATOM 729 N N . THR A 1 87 ? -2.152 18.893 13.278 1.00 96.94 87 THR A N 1
ATOM 730 C CA . THR A 1 87 ? -0.699 19.090 13.157 1.00 96.94 87 THR A CA 1
ATOM 731 C C . THR A 1 87 ? -0.244 19.201 11.702 1.00 96.94 87 THR A C 1
ATOM 733 O O . THR A 1 87 ? 0.736 19.884 11.415 1.00 96.94 87 THR A O 1
ATOM 736 N N . THR A 1 88 ? -0.924 18.521 10.777 1.00 97.00 88 THR A N 1
ATOM 737 C CA . THR A 1 88 ? -0.610 18.537 9.343 1.00 97.00 88 THR A CA 1
ATOM 738 C C . THR A 1 88 ? -1.885 18.406 8.511 1.00 97.00 88 THR A C 1
ATOM 740 O O . THR A 1 88 ? -2.927 18.021 9.031 1.00 97.00 88 THR A O 1
ATOM 743 N N . ASN A 1 89 ? -1.786 18.649 7.201 1.00 96.06 89 ASN A N 1
ATOM 744 C CA . ASN A 1 89 ? -2.891 18.461 6.248 1.00 96.06 89 ASN A CA 1
ATOM 745 C C . ASN A 1 89 ? -2.973 17.023 5.704 1.00 96.06 89 ASN A C 1
ATOM 747 O O . ASN A 1 89 ? -3.451 16.811 4.593 1.00 96.06 89 ASN A O 1
ATOM 751 N N . HIS A 1 90 ? -2.412 16.048 6.422 1.00 97.81 90 HIS A N 1
ATOM 752 C CA . HIS A 1 90 ? -2.524 14.651 6.022 1.00 97.81 90 HIS A CA 1
ATOM 753 C C . HIS A 1 90 ? -3.907 14.109 6.384 1.00 97.81 90 HIS A C 1
ATOM 755 O O . HIS A 1 90 ? -4.470 14.478 7.411 1.00 97.81 90 HIS A O 1
ATOM 761 N N . ASP A 1 91 ? -4.376 13.167 5.574 1.00 98.38 91 ASP A N 1
ATOM 762 C CA . ASP A 1 91 ? -5.623 12.435 5.769 1.00 98.38 91 ASP A CA 1
ATOM 763 C C . ASP A 1 91 ? -5.358 10.929 5.782 1.00 98.38 91 ASP A C 1
ATOM 765 O O . ASP A 1 91 ? -4.376 10.470 5.190 1.00 98.38 91 ASP A O 1
ATOM 769 N N . LEU A 1 92 ? -6.243 10.170 6.432 1.00 98.62 92 LEU A N 1
ATOM 770 C CA . LEU A 1 92 ? -6.336 8.721 6.282 1.00 98.62 92 LEU A CA 1
ATOM 771 C C . LEU A 1 92 ? -7.165 8.363 5.048 1.00 98.62 92 LEU A C 1
ATOM 773 O O . LEU A 1 92 ? -8.213 8.978 4.825 1.00 98.62 92 LEU A O 1
ATOM 777 N N . ASP A 1 93 ? -6.766 7.334 4.296 1.00 98.69 93 ASP A N 1
ATOM 778 C CA . ASP A 1 93 ? -7.545 6.873 3.133 1.00 98.69 93 ASP A CA 1
ATOM 779 C C . ASP A 1 93 ? -8.959 6.451 3.564 1.00 98.69 93 ASP A C 1
ATOM 781 O O . ASP A 1 93 ? -9.955 6.826 2.938 1.00 98.69 93 ASP A O 1
ATOM 785 N N . PHE A 1 94 ? -9.058 5.719 4.682 1.00 98.81 94 PHE A N 1
ATOM 786 C CA . PHE A 1 94 ? -10.330 5.366 5.312 1.00 98.81 94 PHE A CA 1
ATOM 787 C C . PHE A 1 94 ? -10.254 5.407 6.835 1.00 98.81 94 PHE A C 1
ATOM 789 O O . PHE A 1 94 ? -9.223 5.111 7.437 1.00 98.81 94 PHE A O 1
ATOM 796 N N . ILE A 1 95 ? -11.413 5.629 7.452 1.00 98.81 95 ILE A N 1
ATOM 797 C CA . ILE A 1 95 ? -11.694 5.122 8.796 1.00 98.81 95 ILE A CA 1
ATOM 798 C C . ILE A 1 95 ? -12.783 4.066 8.673 1.00 98.81 95 ILE A C 1
ATOM 800 O O . ILE A 1 95 ? -13.826 4.317 8.059 1.00 98.81 95 ILE A O 1
ATOM 804 N N . ILE A 1 96 ? -12.535 2.887 9.240 1.00 98.75 96 ILE A N 1
ATOM 805 C CA . ILE A 1 96 ? -13.492 1.778 9.253 1.00 98.75 96 ILE A CA 1
ATOM 806 C C . ILE A 1 96 ? -13.755 1.295 10.673 1.00 98.75 96 ILE A C 1
ATOM 808 O O . ILE A 1 96 ? -12.866 1.351 11.518 1.00 98.75 96 ILE A O 1
ATOM 812 N N . GLU A 1 97 ? -14.951 0.777 10.921 1.00 98.44 97 GLU A N 1
ATOM 813 C CA . GLU A 1 97 ? -15.361 0.316 12.244 1.00 98.44 97 GLU A CA 1
ATOM 814 C C . GLU A 1 97 ? -16.187 -0.969 12.160 1.00 98.44 97 GLU A C 1
ATOM 816 O O . GLU A 1 97 ? -17.034 -1.124 11.278 1.00 98.44 97 GLU A O 1
ATOM 821 N N . LYS A 1 98 ? -15.915 -1.910 13.068 1.00 98.12 98 LYS A N 1
ATOM 822 C CA . LYS A 1 98 ? -16.697 -3.136 13.262 1.00 98.12 98 LYS A CA 1
ATOM 823 C C . LYS A 1 98 ? -16.431 -3.701 14.652 1.00 98.12 98 LYS A C 1
ATOM 825 O O . LYS A 1 98 ? -15.296 -3.646 15.114 1.00 98.12 98 LYS A O 1
ATOM 830 N N . ASP A 1 99 ? -17.451 -4.263 15.297 1.00 97.31 99 ASP A N 1
ATOM 831 C CA . ASP A 1 99 ? -17.328 -4.929 16.604 1.00 97.31 99 ASP A CA 1
ATOM 832 C C . ASP A 1 99 ? -16.650 -4.043 17.671 1.00 97.31 99 ASP A C 1
ATOM 834 O O . ASP A 1 99 ? -15.794 -4.503 18.423 1.00 97.31 99 ASP A O 1
ATOM 838 N N . ALA A 1 100 ? -17.013 -2.751 17.694 1.00 95.81 100 ALA A N 1
ATOM 839 C CA . ALA A 1 100 ? -16.420 -1.703 18.539 1.00 95.81 100 ALA A CA 1
ATOM 840 C C . ALA A 1 100 ? -14.909 -1.467 18.331 1.00 95.81 100 ALA A C 1
ATOM 842 O O . ALA A 1 100 ? -14.252 -0.835 19.156 1.00 95.81 100 ALA A O 1
ATOM 843 N N . VAL A 1 101 ? -14.348 -1.946 17.217 1.00 97.56 101 VAL A N 1
ATOM 844 C CA . VAL A 1 101 ? -12.952 -1.727 16.843 1.00 97.56 101 VAL A CA 1
ATOM 845 C C . VAL A 1 101 ? -12.898 -0.783 15.647 1.00 97.56 101 VAL A C 1
ATOM 847 O O . VAL A 1 101 ? -13.360 -1.124 14.555 1.00 97.56 101 VAL A O 1
ATOM 850 N N . ALA A 1 102 ? -12.298 0.389 15.850 1.00 98.19 102 ALA A N 1
ATOM 851 C CA . ALA A 1 102 ? -12.093 1.393 14.814 1.00 98.19 102 ALA A CA 1
ATOM 852 C C . ALA A 1 102 ? -10.640 1.388 14.312 1.00 98.19 102 ALA A C 1
ATOM 854 O O . ALA A 1 102 ? -9.688 1.341 15.098 1.00 98.19 102 ALA A O 1
ATOM 855 N N . TYR A 1 103 ? -10.468 1.451 12.992 1.00 98.75 103 TYR A N 1
ATOM 856 C CA . TYR A 1 103 ? -9.168 1.451 12.329 1.00 98.75 103 TYR A CA 1
ATOM 857 C C . TYR A 1 103 ? -8.964 2.709 11.495 1.00 98.75 103 TYR A C 1
ATOM 859 O O . TYR A 1 103 ? -9.857 3.109 10.747 1.00 98.75 103 TYR A O 1
ATOM 867 N N . GLY A 1 104 ? -7.754 3.262 11.560 1.00 98.75 104 GLY A N 1
ATOM 868 C CA . GLY A 1 104 ? -7.255 4.228 10.587 1.00 98.75 104 GLY A CA 1
ATOM 869 C C . GLY A 1 104 ? -6.504 3.487 9.488 1.00 98.75 104 GLY A C 1
ATOM 870 O O . GLY A 1 104 ? -5.572 2.737 9.784 1.00 98.75 104 GLY A O 1
ATOM 871 N N . VAL A 1 105 ? -6.933 3.638 8.237 1.00 98.88 105 VAL A N 1
ATOM 872 C CA . VAL A 1 105 ? -6.481 2.793 7.127 1.00 98.88 105 VAL A CA 1
ATOM 873 C C . VAL A 1 105 ? -5.651 3.582 6.127 1.00 98.88 105 VAL A C 1
ATOM 875 O O . VAL A 1 105 ? -6.089 4.628 5.662 1.00 98.88 105 VAL A O 1
ATOM 878 N N . GLU A 1 106 ? -4.516 3.007 5.724 1.00 98.62 106 GLU A N 1
ATOM 879 C CA . GLU A 1 106 ? -3.772 3.427 4.528 1.00 98.62 106 GLU A CA 1
ATOM 880 C C . GLU A 1 106 ? -3.594 2.297 3.545 1.00 98.62 106 GLU A C 1
ATOM 882 O O . GLU A 1 106 ? -3.355 1.156 3.937 1.00 98.62 106 GLU A O 1
ATOM 887 N N . ILE A 1 107 ? -3.613 2.627 2.264 1.00 98.44 107 ILE A N 1
ATOM 888 C CA . ILE A 1 107 ? -3.527 1.694 1.160 1.00 98.44 107 ILE A CA 1
ATOM 889 C C . ILE A 1 107 ? -2.472 2.198 0.180 1.00 98.44 107 ILE A C 1
ATOM 891 O O . ILE A 1 107 ? -2.634 3.200 -0.506 1.00 98.44 107 ILE A O 1
ATOM 895 N N . LYS A 1 108 ? -1.365 1.460 0.054 1.00 97.44 108 LYS A N 1
ATOM 896 C CA . LYS A 1 108 ? -0.306 1.785 -0.916 1.00 97.44 108 LYS A CA 1
ATOM 897 C C . LYS A 1 108 ? -0.051 0.612 -1.849 1.00 97.44 108 LYS A C 1
ATOM 899 O O . LYS A 1 108 ? 0.534 -0.407 -1.474 1.00 97.44 108 LYS A O 1
ATOM 904 N N . ASN A 1 109 ? -0.442 0.797 -3.106 1.00 97.06 109 ASN A N 1
ATOM 905 C CA . ASN A 1 109 ? -0.220 -0.139 -4.212 1.00 97.06 109 ASN A CA 1
ATOM 906 C C . ASN A 1 109 ? 0.982 0.255 -5.102 1.00 97.06 109 ASN A C 1
ATOM 908 O O . ASN A 1 109 ? 1.156 -0.216 -6.227 1.00 97.06 109 ASN A O 1
ATOM 912 N N . THR A 1 110 ? 1.834 1.156 -4.623 1.00 92.88 110 THR A N 1
ATOM 913 C CA . THR A 1 110 ? 2.970 1.689 -5.379 1.00 92.88 110 THR A CA 1
ATOM 914 C C . THR A 1 110 ? 4.213 0.794 -5.262 1.00 92.88 110 THR A C 1
ATOM 916 O O . THR A 1 110 ? 4.303 -0.101 -4.414 1.00 92.88 110 THR A O 1
ATOM 919 N N . LEU A 1 111 ? 5.176 0.983 -6.176 1.00 89.56 111 LEU A N 1
ATOM 920 C CA . LEU A 1 111 ? 6.460 0.273 -6.127 1.00 89.56 111 LEU A CA 1
ATOM 921 C C . LEU A 1 111 ? 7.380 0.784 -5.000 1.00 89.56 111 LEU A C 1
ATOM 923 O O . LEU A 1 111 ? 7.963 -0.064 -4.320 1.00 89.56 111 LEU A O 1
ATOM 927 N N . PRO A 1 112 ? 7.522 2.101 -4.763 1.00 90.00 112 PRO A N 1
ATOM 928 C CA . PRO A 1 112 ? 8.234 2.600 -3.591 1.00 90.00 112 PRO A CA 1
ATOM 929 C C . PRO A 1 112 ? 7.587 2.145 -2.279 1.00 90.00 112 PRO A C 1
ATOM 931 O O . PRO A 1 112 ? 6.414 1.767 -2.244 1.00 90.00 112 PRO A O 1
ATOM 934 N N . TYR A 1 113 ? 8.367 2.164 -1.202 1.00 93.19 113 TYR A N 1
ATOM 935 C CA . TYR A 1 113 ? 7.808 2.038 0.142 1.00 93.19 113 TYR A CA 1
ATOM 936 C C . TYR A 1 113 ? 7.103 3.336 0.533 1.00 93.19 113 TYR A C 1
ATOM 938 O O . TYR A 1 113 ? 7.367 4.381 -0.054 1.00 93.19 113 TYR A O 1
ATOM 946 N N . MET A 1 114 ? 6.200 3.258 1.512 1.00 94.19 114 MET A N 1
ATOM 947 C CA . MET A 1 114 ? 5.679 4.465 2.151 1.00 94.19 114 MET A CA 1
ATOM 948 C C . MET A 1 114 ? 6.850 5.225 2.777 1.00 94.19 114 MET A C 1
ATOM 950 O O . MET A 1 114 ? 7.677 4.616 3.467 1.00 94.19 114 MET A O 1
ATOM 954 N N . GLU A 1 115 ? 6.909 6.529 2.519 1.00 95.25 115 GLU A N 1
ATOM 955 C CA . GLU A 1 115 ? 7.944 7.400 3.064 1.00 95.25 115 GLU A CA 1
ATOM 956 C C . GLU A 1 115 ? 7.870 7.425 4.590 1.00 95.25 115 GLU A C 1
ATOM 958 O O . GLU A 1 115 ? 6.788 7.377 5.179 1.00 95.25 115 GLU A O 1
ATOM 963 N N . ARG A 1 116 ? 9.034 7.487 5.240 1.00 94.75 116 ARG A N 1
ATOM 964 C CA . ARG A 1 116 ? 9.129 7.390 6.703 1.00 94.75 116 ARG A CA 1
ATOM 965 C C . ARG A 1 116 ? 8.334 8.488 7.407 1.00 94.75 116 ARG A C 1
ATOM 967 O O . ARG A 1 116 ? 7.642 8.201 8.376 1.00 94.75 116 ARG A O 1
ATOM 974 N N . ASP A 1 117 ? 8.406 9.712 6.900 1.00 95.56 117 ASP A N 1
ATOM 975 C CA . ASP A 1 117 ? 7.713 10.843 7.512 1.00 95.56 117 ASP A CA 1
ATOM 976 C C . ASP A 1 117 ? 6.193 10.697 7.379 1.00 95.56 117 ASP A C 1
ATOM 978 O O . ASP A 1 117 ? 5.475 10.901 8.354 1.00 95.56 117 ASP A O 1
ATOM 982 N N . GLU A 1 118 ? 5.696 10.263 6.211 1.00 96.56 118 GLU A N 1
ATOM 983 C CA . GLU A 1 118 ? 4.267 9.973 6.012 1.00 96.56 118 GLU A CA 1
ATOM 984 C C . GLU A 1 118 ? 3.797 8.883 6.982 1.00 96.56 118 GLU A C 1
ATOM 986 O O . GLU A 1 118 ? 2.772 9.029 7.646 1.00 96.56 118 GLU A O 1
ATOM 991 N N . PHE A 1 119 ? 4.581 7.815 7.106 1.00 97.25 119 PHE A N 1
ATOM 992 C CA . PHE A 1 119 ? 4.315 6.702 8.006 1.00 97.25 119 PHE A CA 1
ATOM 993 C C . PHE A 1 119 ? 4.237 7.151 9.476 1.00 97.25 119 PHE A C 1
ATOM 995 O O . PHE A 1 119 ? 3.250 6.880 10.161 1.00 97.25 119 PHE A O 1
ATOM 1002 N N . ASP A 1 120 ? 5.243 7.889 9.954 1.00 96.94 120 ASP A N 1
ATOM 1003 C CA . ASP A 1 120 ? 5.325 8.354 11.341 1.00 96.94 120 ASP A CA 1
ATOM 1004 C C . ASP A 1 120 ? 4.222 9.387 11.660 1.00 96.94 120 ASP A C 1
ATOM 1006 O O . ASP A 1 120 ? 3.650 9.371 12.754 1.00 96.94 120 ASP A O 1
ATOM 1010 N N . ILE A 1 121 ? 3.877 10.265 10.709 1.00 98.12 121 ILE A N 1
ATOM 1011 C CA . ILE A 1 121 ? 2.762 11.217 10.844 1.00 98.12 121 ILE A CA 1
ATOM 1012 C C . ILE A 1 121 ? 1.435 10.469 10.989 1.00 98.12 121 ILE A C 1
ATOM 1014 O O . ILE A 1 121 ? 0.660 10.769 11.898 1.00 98.12 121 ILE A O 1
ATOM 1018 N N . LYS A 1 122 ? 1.172 9.479 10.128 1.00 98.31 122 LYS A N 1
ATOM 1019 C CA . LYS A 1 122 ? -0.104 8.753 10.137 1.00 98.31 122 LYS A CA 1
ATOM 1020 C C . LYS A 1 122 ? -0.266 7.836 11.357 1.00 98.31 122 LYS A C 1
ATOM 1022 O O . LYS A 1 122 ? -1.396 7.635 11.798 1.00 98.31 122 LYS A O 1
ATOM 1027 N N . LEU A 1 123 ? 0.822 7.362 11.980 1.00 97.94 123 LEU A N 1
ATOM 1028 C CA . LEU A 1 123 ? 0.749 6.704 13.301 1.00 97.94 123 LEU A CA 1
ATOM 1029 C C . LEU A 1 123 ? 0.268 7.646 14.389 1.00 97.94 123 LEU A C 1
ATOM 1031 O O . LEU A 1 123 ? -0.681 7.328 15.102 1.00 97.94 123 LEU A O 1
ATOM 1035 N N . LYS A 1 124 ? 0.915 8.810 14.502 1.00 98.06 124 LYS A N 1
ATOM 1036 C CA . LYS A 1 124 ? 0.556 9.826 15.500 1.00 98.06 124 LYS A CA 1
ATOM 1037 C C . LYS A 1 124 ? -0.874 10.311 15.300 1.00 98.06 124 LYS A C 1
ATOM 1039 O O . LYS A 1 124 ? -1.582 10.565 16.269 1.00 98.06 124 LYS A O 1
ATOM 1044 N N . MET A 1 125 ? -1.313 10.392 14.046 1.00 98.38 125 MET A N 1
ATOM 1045 C CA . MET A 1 125 ? -2.702 10.673 13.712 1.00 98.38 125 MET A CA 1
ATOM 1046 C C . MET A 1 125 ? -3.642 9.591 14.251 1.00 98.38 125 MET A C 1
ATOM 1048 O O . MET A 1 125 ? -4.602 9.926 14.936 1.00 98.38 125 MET A O 1
ATOM 1052 N N . CYS A 1 126 ? -3.356 8.307 14.016 1.00 98.50 126 CYS A N 1
ATOM 1053 C CA . CYS A 1 126 ? -4.173 7.218 14.560 1.00 98.50 126 CYS A CA 1
ATOM 1054 C C . CYS A 1 126 ? -4.220 7.246 16.095 1.00 98.50 126 CYS A C 1
ATOM 1056 O O . CYS A 1 126 ? -5.299 7.143 16.669 1.00 98.50 126 CYS A O 1
ATOM 1058 N N . GLU A 1 127 ? -3.085 7.469 16.760 1.00 98.12 127 GLU A N 1
ATOM 1059 C CA . GLU A 1 127 ? -3.016 7.626 18.218 1.00 98.12 127 GLU A CA 1
ATOM 1060 C C . GLU A 1 127 ? -3.890 8.786 18.714 1.00 98.12 127 GLU A C 1
ATOM 1062 O O . GLU A 1 127 ? -4.719 8.608 19.605 1.00 98.12 127 GLU A O 1
ATOM 1067 N N . ARG A 1 128 ? -3.773 9.965 18.090 1.00 98.00 128 ARG A N 1
ATOM 1068 C CA . ARG A 1 128 ? -4.564 11.155 18.435 1.00 98.00 128 ARG A CA 1
ATOM 1069 C C . ARG A 1 128 ? -6.067 10.932 18.275 1.00 98.00 128 ARG A C 1
ATOM 1071 O O . ARG A 1 128 ? -6.835 11.466 19.077 1.00 98.00 128 ARG A O 1
ATOM 1078 N N . LEU A 1 129 ? -6.462 10.202 17.233 1.00 98.19 129 LEU A N 1
ATOM 1079 C CA . LEU A 1 129 ? -7.851 9.892 16.884 1.00 98.19 129 LEU A CA 1
ATOM 1080 C C . LEU A 1 129 ? -8.399 8.655 17.618 1.00 98.19 129 LEU A C 1
ATOM 1082 O O . LEU A 1 129 ? -9.559 8.304 17.413 1.00 98.19 129 LEU A O 1
ATOM 1086 N N . ASN A 1 130 ? -7.597 8.004 18.470 1.00 97.38 130 ASN A N 1
ATOM 1087 C CA . ASN A 1 130 ? -7.934 6.745 19.140 1.00 97.38 130 ASN A CA 1
ATOM 1088 C C . ASN A 1 130 ? -8.347 5.628 18.157 1.00 97.38 130 ASN A C 1
ATOM 1090 O O . ASN A 1 130 ? -9.357 4.946 18.332 1.00 97.38 130 ASN A O 1
ATOM 1094 N N . LEU A 1 131 ? -7.561 5.467 17.093 1.00 98.38 131 LEU A N 1
ATOM 1095 C CA . LEU A 1 131 ? -7.743 4.472 16.041 1.00 98.38 131 LEU A CA 1
ATOM 1096 C C . LEU A 1 131 ? -6.606 3.451 16.062 1.00 98.38 131 LEU A C 1
ATOM 1098 O O . LEU A 1 131 ? -5.445 3.800 16.275 1.00 98.38 131 LEU A O 1
ATOM 1102 N N . ILE A 1 132 ? -6.912 2.196 15.734 1.00 98.38 132 ILE A N 1
ATOM 1103 C CA . ILE A 1 132 ? -5.880 1.185 15.492 1.00 98.38 132 ILE A CA 1
ATOM 1104 C C . ILE A 1 132 ? -5.326 1.378 14.070 1.00 98.38 132 ILE A C 1
ATOM 1106 O O . ILE A 1 132 ? -6.091 1.267 13.108 1.00 98.38 132 ILE A O 1
ATOM 1110 N N . PRO A 1 133 ? -4.018 1.621 13.880 1.00 98.62 133 PRO A N 1
ATOM 1111 C CA . PRO A 1 133 ? 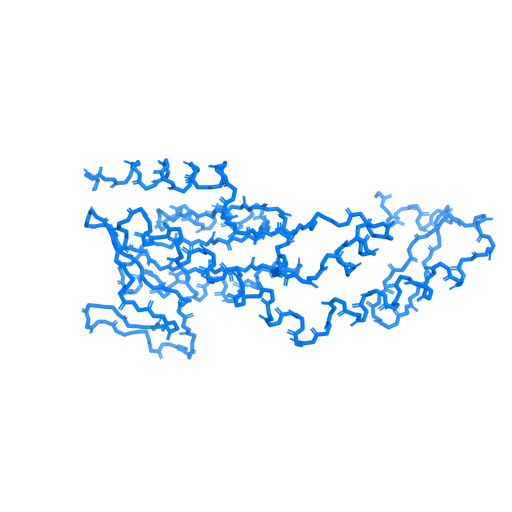-3.475 1.793 12.542 1.00 98.62 133 PRO A CA 1
ATOM 1112 C C . PRO A 1 133 ? -3.487 0.465 11.769 1.00 98.62 133 PRO A C 1
ATOM 1114 O O . PRO A 1 133 ? -3.018 -0.577 12.244 1.00 98.62 133 PRO A O 1
ATOM 1117 N N . LEU A 1 134 ? -4.016 0.512 10.548 1.00 98.56 134 LEU A N 1
ATOM 1118 C CA . LEU A 1 134 ? -4.071 -0.583 9.586 1.00 98.56 134 LEU A CA 1
ATOM 1119 C C . LEU A 1 134 ? -3.463 -0.120 8.265 1.00 98.56 134 LEU A C 1
ATOM 1121 O O . LEU A 1 134 ? -4.074 0.618 7.500 1.00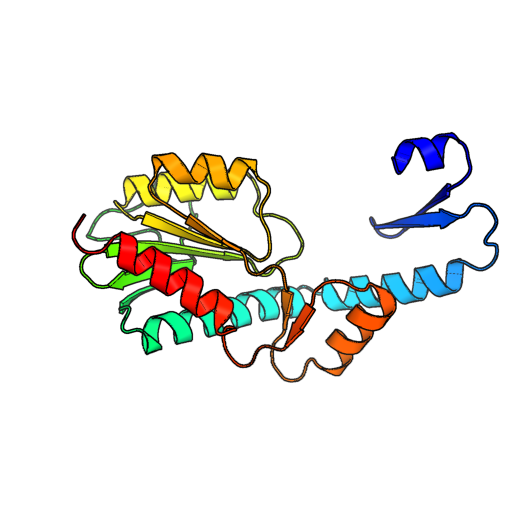 98.56 134 LEU A O 1
ATOM 1125 N N . TRP A 1 135 ? -2.272 -0.613 7.947 1.00 98.44 135 TRP A N 1
ATOM 1126 C CA . TRP A 1 135 ? -1.631 -0.277 6.681 1.00 98.44 135 TRP A CA 1
ATOM 1127 C C . TRP A 1 135 ? -1.622 -1.447 5.722 1.00 98.44 135 TRP A C 1
ATOM 1129 O O . TRP A 1 135 ? -1.015 -2.490 5.950 1.00 98.44 135 TRP A O 1
ATOM 1139 N N . ILE A 1 136 ? -2.279 -1.251 4.600 1.00 98.44 136 ILE A N 1
ATOM 1140 C CA . ILE A 1 136 ? -2.460 -2.216 3.540 1.00 98.44 136 ILE A CA 1
ATOM 1141 C C . ILE A 1 136 ? -1.460 -1.874 2.446 1.00 98.44 136 ILE A C 1
ATOM 1143 O O . ILE A 1 136 ? -1.692 -1.061 1.553 1.00 98.44 136 ILE A O 1
ATOM 1147 N N . LEU A 1 137 ? -0.284 -2.482 2.548 1.00 97.94 137 LEU A N 1
ATOM 1148 C CA . LEU A 1 137 ? 0.872 -2.095 1.750 1.00 97.94 137 LEU A CA 1
ATOM 1149 C C . LEU A 1 137 ? 1.253 -3.217 0.797 1.00 97.94 137 LEU A C 1
ATOM 1151 O O . LEU A 1 137 ? 1.324 -4.391 1.174 1.00 97.94 137 LEU A O 1
ATOM 1155 N N . ARG A 1 138 ? 1.608 -2.863 -0.439 1.00 96.56 138 ARG A N 1
ATOM 1156 C CA . ARG A 1 138 ? 2.228 -3.821 -1.358 1.00 96.56 138 ARG A CA 1
ATOM 1157 C C . ARG A 1 138 ? 3.463 -4.427 -0.699 1.00 96.56 138 ARG A C 1
ATOM 1159 O O . ARG A 1 138 ? 3.632 -5.644 -0.687 1.00 96.56 138 ARG A O 1
ATOM 1166 N N . ASN A 1 139 ? 4.323 -3.597 -0.121 1.00 95.38 139 ASN A N 1
ATOM 1167 C CA . ASN A 1 139 ? 5.481 -4.051 0.631 1.00 95.38 139 ASN A CA 1
ATOM 1168 C C . ASN A 1 139 ? 5.898 -3.006 1.676 1.00 95.38 139 ASN A C 1
ATOM 1170 O O . ASN A 1 139 ? 5.583 -1.831 1.526 1.00 95.38 139 ASN A O 1
ATOM 1174 N N . ALA A 1 140 ? 6.616 -3.453 2.705 1.00 95.19 140 ALA A N 1
ATOM 1175 C CA . ALA A 1 140 ? 7.136 -2.616 3.780 1.00 95.19 140 ALA A CA 1
ATOM 1176 C C . ALA A 1 140 ? 8.455 -3.209 4.320 1.00 95.19 140 ALA A C 1
ATOM 1178 O O . ALA A 1 140 ? 8.583 -4.444 4.361 1.00 95.19 140 ALA A O 1
ATOM 1179 N N . PRO A 1 141 ? 9.440 -2.38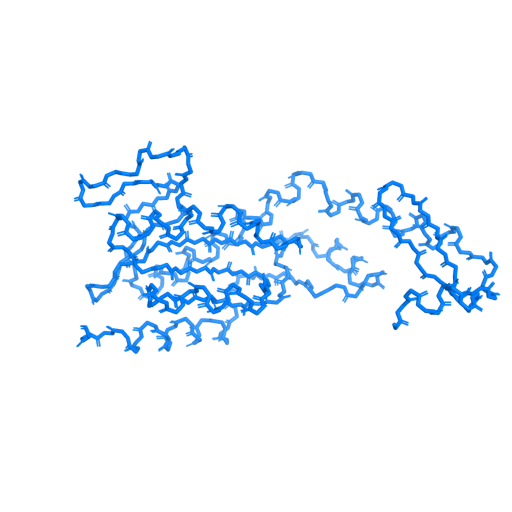2 4.714 1.00 95.06 141 PRO A N 1
ATOM 1180 C CA . PRO A 1 141 ? 10.648 -2.828 5.405 1.00 95.06 141 PRO A CA 1
ATOM 1181 C C . PRO A 1 141 ? 10.343 -3.338 6.822 1.00 95.06 141 PRO A C 1
ATOM 1183 O O . PRO A 1 141 ? 9.351 -2.955 7.433 1.00 95.06 141 PRO A O 1
ATOM 1186 N N . ALA A 1 142 ? 11.224 -4.182 7.371 1.00 95.00 142 ALA A N 1
ATOM 1187 C CA . ALA A 1 142 ? 11.039 -4.798 8.691 1.00 95.00 142 ALA A CA 1
ATOM 1188 C C . ALA A 1 142 ? 10.847 -3.771 9.821 1.00 95.00 142 ALA A C 1
ATOM 1190 O O . ALA A 1 142 ? 10.007 -3.974 10.689 1.00 95.00 142 ALA A O 1
ATOM 1191 N N . ILE A 1 143 ? 11.562 -2.642 9.761 1.00 95.50 143 ILE A N 1
ATOM 1192 C CA . ILE A 1 143 ? 11.463 -1.573 10.763 1.00 95.50 143 ILE A CA 1
ATOM 1193 C C . ILE A 1 143 ? 10.033 -1.034 10.913 1.00 95.50 143 ILE A C 1
ATOM 1195 O O . ILE A 1 143 ? 9.581 -0.814 12.030 1.00 95.50 143 ILE A O 1
ATOM 1199 N N . GLN A 1 144 ? 9.282 -0.931 9.813 1.00 96.06 144 GLN A N 1
ATOM 1200 C CA . GLN A 1 144 ? 7.896 -0.466 9.836 1.00 96.06 144 GLN A CA 1
ATOM 1201 C C . GLN A 1 144 ? 6.968 -1.460 10.561 1.00 96.06 144 GLN A C 1
ATOM 1203 O O . GLN A 1 144 ? 6.038 -1.059 11.255 1.00 96.06 144 GLN A O 1
ATOM 1208 N N . PHE A 1 145 ? 7.237 -2.767 10.480 1.00 96.38 145 PHE A N 1
ATOM 1209 C CA . PHE A 1 145 ? 6.483 -3.752 11.267 1.00 96.38 145 PHE A CA 1
ATOM 1210 C C . PHE A 1 145 ? 6.746 -3.607 12.767 1.00 96.38 145 PHE A C 1
ATOM 1212 O O . PHE A 1 145 ? 5.827 -3.776 13.563 1.00 96.38 145 PHE A O 1
ATOM 1219 N N . GLU A 1 146 ? 7.979 -3.283 13.156 1.00 95.69 146 GLU A N 1
ATOM 1220 C CA . GLU A 1 146 ? 8.332 -3.048 14.559 1.00 95.69 146 GLU A CA 1
ATOM 1221 C C . GLU A 1 146 ? 7.686 -1.764 15.093 1.00 95.69 146 GLU A C 1
ATOM 1223 O O . GLU A 1 146 ? 7.112 -1.776 16.180 1.00 95.69 146 GLU A O 1
ATOM 1228 N N . GLN A 1 147 ? 7.683 -0.691 14.295 1.00 95.81 147 GLN A N 1
ATOM 1229 C CA . GLN A 1 147 ? 7.055 0.587 14.650 1.00 95.81 147 GLN A CA 1
ATOM 1230 C C . GLN A 1 147 ? 5.532 0.492 14.848 1.00 95.81 147 GLN A C 1
ATOM 1232 O O . GLN A 1 147 ? 4.976 1.286 15.598 1.00 95.81 147 GLN A O 1
ATOM 1237 N N . MET A 1 148 ? 4.851 -0.480 14.229 1.00 95.75 148 MET A N 1
ATOM 1238 C CA . MET A 1 148 ? 3.409 -0.702 14.423 1.00 95.75 148 MET A CA 1
ATOM 1239 C C . MET A 1 148 ? 3.038 -1.251 15.804 1.00 95.75 148 MET A C 1
ATOM 1241 O O . MET A 1 148 ? 1.925 -1.018 16.279 1.00 95.75 148 MET A O 1
ATOM 1245 N N . LYS A 1 149 ? 3.931 -2.028 16.433 1.00 93.88 149 LYS A N 1
ATOM 1246 C CA . LYS A 1 149 ? 3.600 -2.829 17.625 1.00 93.88 149 LYS A CA 1
ATOM 1247 C C . LYS A 1 149 ? 3.085 -1.998 18.808 1.00 93.88 149 LYS A C 1
ATOM 1249 O O . LYS A 1 149 ? 2.080 -2.415 19.383 1.00 93.88 149 LYS A O 1
ATOM 1254 N N . PRO A 1 150 ? 3.691 -0.846 19.168 1.00 95.06 150 PRO A N 1
ATOM 1255 C CA . PRO A 1 150 ? 3.220 -0.030 20.291 1.00 95.06 150 PRO A CA 1
ATOM 1256 C C . PRO A 1 150 ? 1.782 0.478 20.126 1.00 95.06 150 PRO A C 1
ATOM 1258 O O . PRO A 1 150 ? 1.087 0.667 21.115 1.00 95.06 150 PRO A O 1
ATOM 1261 N N . TYR A 1 151 ? 1.318 0.636 18.884 1.00 95.00 151 TYR A N 1
ATOM 1262 C CA . TYR A 1 151 ? -0.022 1.128 18.554 1.00 95.00 151 TYR A CA 1
ATOM 1263 C C . TYR A 1 151 ? -1.060 0.007 18.416 1.00 95.00 151 TYR A C 1
ATOM 1265 O O . TYR A 1 151 ? -2.174 0.246 17.954 1.00 95.00 151 TYR A O 1
ATOM 1273 N N . ASN A 1 152 ? -0.686 -1.243 18.727 1.00 93.75 152 ASN A N 1
ATOM 1274 C CA . ASN A 1 152 ? -1.498 -2.439 18.470 1.00 93.75 152 ASN A CA 1
ATOM 1275 C C . ASN A 1 152 ? -1.958 -2.565 16.993 1.00 93.75 152 ASN A C 1
ATOM 1277 O O . ASN A 1 152 ? -2.918 -3.278 16.663 1.00 93.75 152 ASN A O 1
ATOM 1281 N N . GLY A 1 153 ? -1.262 -1.866 16.091 1.00 95.94 153 GLY A N 1
ATOM 1282 C CA . GLY A 1 153 ? -1.546 -1.820 14.666 1.00 95.94 153 GLY A CA 1
ATOM 1283 C C . GLY A 1 153 ? -0.979 -3.015 13.919 1.00 95.94 153 GLY A C 1
ATOM 1284 O O . GLY A 1 153 ? -0.255 -3.847 14.471 1.00 95.94 153 GLY A O 1
ATOM 1285 N N . PHE A 1 154 ? -1.301 -3.114 12.631 1.00 96.38 154 PHE A N 1
ATOM 1286 C CA . PHE A 1 154 ? -0.684 -4.119 11.770 1.00 96.38 154 PHE A CA 1
ATOM 1287 C C . PHE A 1 154 ? -0.574 -3.688 10.308 1.00 96.38 154 PHE A C 1
ATOM 1289 O O . PHE A 1 154 ? -1.399 -2.946 9.777 1.00 96.38 154 PHE A O 1
ATOM 1296 N N . ILE A 1 155 ? 0.457 -4.214 9.644 1.00 98.06 155 ILE A N 1
ATOM 1297 C CA . ILE A 1 155 ? 0.647 -4.072 8.201 1.00 98.06 155 ILE A CA 1
ATOM 1298 C C . ILE A 1 155 ? 0.116 -5.324 7.499 1.00 98.06 155 ILE A C 1
ATOM 1300 O O . ILE A 1 155 ? 0.663 -6.422 7.651 1.00 98.06 155 ILE A O 1
ATOM 1304 N N . LEU A 1 156 ? -0.905 -5.157 6.663 1.00 97.94 156 LEU A N 1
ATOM 1305 C CA . LEU A 1 156 ? -1.384 -6.173 5.734 1.00 97.94 156 LEU A CA 1
ATOM 1306 C C . LEU A 1 156 ? -0.570 -6.113 4.436 1.00 97.94 156 LEU A C 1
ATOM 1308 O O . LEU A 1 156 ? -0.888 -5.381 3.500 1.00 97.94 156 LEU A O 1
ATOM 1312 N N . LYS A 1 157 ? 0.504 -6.905 4.376 1.00 97.19 157 LYS A N 1
ATOM 1313 C CA . LYS A 1 157 ? 1.390 -6.959 3.206 1.00 97.19 157 LYS A CA 1
ATOM 1314 C C . LYS A 1 157 ? 0.871 -7.900 2.116 1.00 97.19 157 LYS A C 1
ATOM 1316 O O . LYS A 1 157 ? 0.760 -9.101 2.362 1.00 97.19 157 LYS A O 1
ATOM 1321 N N . PHE A 1 158 ? 0.698 -7.405 0.886 1.00 95.56 158 PHE A N 1
ATOM 1322 C CA . PHE A 1 158 ? 0.146 -8.206 -0.223 1.00 95.56 158 PHE A CA 1
ATOM 1323 C C . PHE A 1 158 ? 1.080 -8.479 -1.424 1.00 95.56 158 PHE A C 1
ATOM 1325 O O . PHE A 1 158 ? 0.729 -9.263 -2.307 1.00 95.56 158 PHE A O 1
ATOM 1332 N N . LYS A 1 159 ? 2.305 -7.934 -1.429 1.00 94.62 159 LYS A N 1
ATOM 1333 C CA . LYS A 1 159 ? 3.455 -8.203 -2.335 1.00 94.62 159 LYS A CA 1
ATOM 1334 C C . LYS A 1 159 ? 3.282 -7.907 -3.828 1.00 94.62 159 LYS A C 1
ATOM 1336 O O . LYS A 1 159 ? 4.281 -7.680 -4.507 1.00 94.62 159 LYS A O 1
ATOM 1341 N N . THR A 1 160 ? 2.060 -7.916 -4.337 1.00 95.25 160 THR A N 1
ATOM 1342 C CA . THR A 1 160 ? 1.750 -7.830 -5.766 1.00 95.25 160 THR A CA 1
ATOM 1343 C C . THR A 1 160 ? 1.181 -6.460 -6.075 1.00 95.25 160 THR A C 1
ATOM 1345 O O . THR A 1 160 ? 0.207 -6.084 -5.444 1.00 95.25 160 THR A O 1
ATOM 1348 N N . GLN A 1 161 ? 1.740 -5.716 -7.031 1.00 96.12 161 GLN A N 1
ATOM 1349 C CA . GLN A 1 161 ? 1.077 -4.494 -7.493 1.00 96.12 161 GLN A CA 1
ATOM 1350 C C . GLN A 1 161 ? -0.145 -4.872 -8.337 1.00 96.12 161 GLN A C 1
ATOM 1352 O O . GLN A 1 161 ? -0.012 -5.584 -9.335 1.00 96.12 161 GLN A O 1
ATOM 1357 N N . THR A 1 162 ? -1.325 -4.417 -7.928 1.00 96.56 162 THR A N 1
ATOM 1358 C CA . THR A 1 162 ? -2.587 -4.767 -8.588 1.00 96.56 162 THR A CA 1
ATOM 1359 C C . THR A 1 162 ? -3.000 -3.722 -9.620 1.00 96.56 162 THR A C 1
ATOM 1361 O O . THR A 1 162 ? -2.947 -2.527 -9.348 1.00 96.56 162 THR A O 1
ATOM 1364 N N . TYR A 1 163 ? -3.395 -4.170 -10.809 1.00 96.38 163 TYR A N 1
ATOM 1365 C CA . TYR A 1 163 ? -3.856 -3.338 -11.916 1.00 96.38 163 TYR A CA 1
ATOM 1366 C C . TYR A 1 163 ? -5.372 -3.485 -12.104 1.00 96.38 163 TYR A C 1
ATOM 1368 O O . TYR A 1 163 ? -5.911 -4.574 -11.863 1.00 96.38 163 TYR A O 1
ATOM 1376 N N . PRO A 1 164 ? -6.058 -2.421 -12.562 1.00 95.69 164 PRO A N 1
ATOM 1377 C CA . PRO A 1 164 ? -7.461 -2.502 -12.934 1.00 95.69 164 PRO A CA 1
ATOM 1378 C C . PRO A 1 164 ? -7.664 -3.401 -14.158 1.00 95.69 164 PRO A C 1
ATOM 1380 O O . PRO A 1 164 ? -6.739 -3.671 -14.932 1.00 95.69 164 PRO A O 1
ATOM 1383 N N . LEU A 1 165 ? -8.905 -3.850 -14.337 1.00 95.00 165 LEU A N 1
ATOM 1384 C CA . LEU A 1 165 ? -9.322 -4.603 -15.521 1.00 95.00 165 LEU A CA 1
ATOM 1385 C C . LEU A 1 165 ? -9.093 -3.788 -16.802 1.00 95.00 165 LEU A C 1
ATOM 1387 O O . LEU A 1 165 ? -9.200 -2.562 -16.794 1.00 95.00 165 LEU A O 1
ATOM 1391 N N . GLY A 1 166 ? -8.777 -4.469 -17.905 1.00 94.12 166 GLY A N 1
ATOM 1392 C CA . GLY A 1 166 ? -8.475 -3.829 -19.192 1.00 94.12 166 GLY A CA 1
ATOM 1393 C C . GLY A 1 166 ? -6.993 -3.488 -19.393 1.00 94.12 166 GLY A C 1
ATOM 1394 O O . GLY A 1 166 ? -6.600 -3.068 -20.481 1.00 94.12 166 GLY A O 1
ATOM 1395 N N . GLN A 1 167 ? -6.149 -3.677 -18.373 1.00 94.62 167 GLN A N 1
ATOM 1396 C CA . GLN A 1 167 ? -4.697 -3.463 -18.450 1.00 94.62 167 GLN A CA 1
ATOM 1397 C C . GLN A 1 167 ? -3.906 -4.750 -18.746 1.00 94.62 167 GLN A C 1
ATOM 1399 O O . GLN A 1 167 ? -2.680 -4.765 -18.621 1.00 94.62 167 GLN A O 1
ATOM 1404 N N . GLU A 1 168 ? -4.566 -5.839 -19.156 1.00 95.31 168 GLU A N 1
ATOM 1405 C CA . GLU A 1 168 ? -3.951 -7.150 -19.418 1.00 95.31 168 GLU A CA 1
ATOM 1406 C C . GLU A 1 168 ? -2.736 -7.053 -20.359 1.00 95.31 168 GLU A C 1
ATOM 1408 O O . GLU A 1 168 ? -1.701 -7.654 -20.043 1.00 95.31 168 GLU A O 1
ATOM 1413 N N . PRO A 1 169 ? -2.781 -6.287 -21.475 1.00 94.69 169 PRO A N 1
ATOM 1414 C CA . PRO A 1 169 ? -1.630 -6.166 -22.366 1.00 94.69 169 PRO A CA 1
ATOM 1415 C C . PRO A 1 169 ? -0.423 -5.507 -21.688 1.00 94.69 169 PRO A C 1
ATOM 1417 O O . PRO A 1 169 ? 0.706 -5.970 -21.861 1.00 94.69 169 PRO A O 1
ATOM 1420 N N . LEU A 1 170 ? -0.658 -4.462 -20.887 1.00 93.62 170 LEU A N 1
ATOM 1421 C CA . LEU A 1 170 ? 0.393 -3.753 -20.156 1.00 93.62 170 LEU A CA 1
ATOM 1422 C C . LEU A 1 170 ? 1.007 -4.653 -19.080 1.00 93.62 170 LEU A C 1
ATOM 1424 O O . LEU A 1 170 ? 2.228 -4.784 -19.012 1.00 93.62 170 LEU A O 1
ATOM 1428 N N . VAL A 1 171 ? 0.174 -5.326 -18.285 1.00 95.31 171 VAL A N 1
ATOM 1429 C CA . VAL A 1 171 ? 0.617 -6.258 -17.237 1.00 95.31 171 VAL A CA 1
ATOM 1430 C C . VAL A 1 171 ? 1.447 -7.395 -17.830 1.00 95.31 171 VAL A C 1
ATOM 1432 O O . VAL A 1 171 ? 2.515 -7.726 -17.310 1.00 95.31 171 VAL A O 1
ATOM 1435 N N . LYS A 1 172 ? 1.016 -7.957 -18.965 1.00 95.25 172 LYS A N 1
ATOM 1436 C CA . LYS A 1 172 ? 1.779 -8.984 -19.681 1.00 95.25 172 LYS A CA 1
ATOM 1437 C C . LYS A 1 172 ? 3.153 -8.468 -20.113 1.00 95.25 172 LYS A C 1
ATOM 1439 O O . LYS A 1 172 ? 4.144 -9.167 -19.899 1.00 95.25 172 LYS A O 1
ATOM 1444 N N . ASP A 1 173 ? 3.228 -7.264 -20.685 1.00 94.31 173 ASP A N 1
ATOM 1445 C CA . ASP A 1 173 ? 4.495 -6.688 -21.152 1.00 94.31 173 ASP A CA 1
ATOM 1446 C C . ASP A 1 173 ? 5.451 -6.391 -19.985 1.00 94.31 173 ASP A C 1
ATOM 1448 O O . ASP A 1 173 ? 6.628 -6.764 -20.031 1.00 94.31 173 ASP A O 1
ATOM 1452 N N . ILE A 1 174 ? 4.945 -5.805 -18.892 1.00 94.06 174 ILE A N 1
ATOM 1453 C CA . ILE A 1 174 ? 5.748 -5.556 -17.689 1.00 94.06 174 ILE A CA 1
ATOM 1454 C C . ILE A 1 174 ? 6.292 -6.883 -17.147 1.00 94.06 174 ILE A C 1
ATOM 1456 O O . ILE A 1 174 ? 7.507 -7.012 -16.992 1.00 94.06 174 ILE A O 1
ATOM 1460 N N . TRP A 1 175 ? 5.444 -7.895 -16.929 1.00 93.88 175 TRP A N 1
ATOM 1461 C CA . TRP A 1 175 ? 5.886 -9.197 -16.421 1.00 93.88 175 TRP A CA 1
ATOM 1462 C C . TRP A 1 175 ? 6.977 -9.817 -17.298 1.00 93.88 175 TRP A C 1
ATOM 1464 O O . TRP A 1 175 ? 8.007 -10.260 -16.789 1.00 93.88 175 TRP A O 1
ATOM 1474 N N . GLN A 1 176 ? 6.785 -9.827 -18.618 1.00 92.81 176 GLN A N 1
ATOM 1475 C CA . GLN A 1 176 ? 7.730 -10.439 -19.551 1.00 92.81 176 GLN A CA 1
ATOM 1476 C C . GLN A 1 176 ? 9.106 -9.766 -19.535 1.00 92.81 176 GLN A C 1
ATOM 1478 O O . GLN A 1 176 ? 10.117 -10.463 -19.653 1.00 92.81 176 GLN A O 1
ATOM 1483 N N . LYS A 1 177 ? 9.169 -8.438 -19.373 1.00 90.50 177 LYS A N 1
ATOM 1484 C CA . LYS A 1 177 ? 10.436 -7.692 -19.455 1.00 90.50 177 LYS A CA 1
ATOM 1485 C C . LYS A 1 177 ? 11.098 -7.416 -18.101 1.00 90.50 177 LYS A C 1
ATOM 1487 O O . LYS A 1 177 ? 12.319 -7.233 -18.073 1.00 90.50 177 LYS A O 1
ATOM 1492 N N . THR A 1 178 ? 10.334 -7.375 -17.007 1.00 88.31 178 THR A N 1
ATOM 1493 C CA . THR A 1 178 ? 10.833 -6.980 -15.674 1.00 88.31 178 THR A CA 1
ATOM 1494 C C . THR A 1 178 ? 10.697 -8.064 -14.610 1.00 88.31 178 THR A C 1
ATOM 1496 O O . THR A 1 178 ? 11.435 -8.020 -13.631 1.00 88.31 178 THR A O 1
ATOM 1499 N N . ARG A 1 179 ? 9.783 -9.032 -14.784 1.00 90.69 179 ARG A N 1
ATOM 1500 C CA . ARG A 1 179 ? 9.434 -10.050 -13.772 1.00 90.69 179 ARG A CA 1
ATOM 1501 C C . ARG A 1 179 ? 8.980 -9.461 -12.428 1.00 90.69 179 ARG A C 1
ATOM 1503 O O . ARG A 1 179 ? 9.041 -10.140 -11.405 1.00 90.69 179 ARG A O 1
ATOM 1510 N N . LEU A 1 180 ? 8.515 -8.209 -12.420 1.00 91.38 180 LEU A N 1
ATOM 1511 C CA . LEU A 1 180 ? 7.941 -7.592 -11.226 1.00 91.38 180 LEU A CA 1
ATOM 1512 C C . LEU A 1 180 ? 6.667 -8.337 -10.798 1.00 91.38 180 LEU A C 1
ATOM 1514 O O . LEU A 1 180 ? 5.879 -8.713 -11.663 1.00 91.38 180 LEU A O 1
ATOM 1518 N N . PRO A 1 181 ? 6.423 -8.527 -9.489 1.00 92.69 181 PRO A N 1
ATOM 1519 C CA . PRO A 1 181 ? 5.210 -9.173 -8.999 1.00 92.69 181 PRO A CA 1
ATOM 1520 C C . PRO A 1 181 ? 4.012 -8.241 -9.202 1.00 92.69 181 PRO A C 1
ATOM 1522 O O . PRO A 1 181 ? 3.738 -7.363 -8.380 1.00 92.69 181 PRO A O 1
ATOM 1525 N N . ILE A 1 182 ? 3.319 -8.420 -10.320 1.00 95.12 182 ILE A N 1
ATOM 1526 C CA . ILE A 1 182 ? 2.156 -7.631 -10.723 1.00 95.12 182 ILE A CA 1
ATOM 1527 C C . ILE A 1 182 ? 1.026 -8.556 -11.171 1.00 95.12 182 ILE A C 1
ATOM 1529 O O . ILE A 1 182 ? 1.279 -9.656 -11.664 1.00 95.12 182 ILE A O 1
ATOM 1533 N N . ALA A 1 183 ? -0.217 -8.118 -11.007 1.00 95.75 183 ALA A N 1
ATOM 1534 C CA . ALA A 1 183 ? -1.385 -8.886 -11.421 1.00 95.75 183 ALA A CA 1
ATOM 1535 C C . ALA A 1 183 ? -2.590 -7.975 -11.658 1.00 95.75 183 ALA A C 1
ATOM 1537 O O . ALA A 1 183 ? -2.590 -6.819 -11.248 1.00 95.75 183 ALA A O 1
ATOM 1538 N N . ILE A 1 184 ? -3.632 -8.523 -12.280 1.00 96.56 184 ILE A N 1
ATOM 1539 C CA . ILE A 1 184 ? -4.955 -7.897 -12.343 1.00 96.56 184 ILE A CA 1
ATOM 1540 C C . ILE A 1 184 ? -5.837 -8.568 -11.311 1.00 96.56 184 ILE A C 1
ATOM 1542 O O . ILE A 1 184 ? -5.980 -9.793 -11.328 1.00 96.56 184 ILE A O 1
ATOM 1546 N N . TRP A 1 185 ? -6.420 -7.775 -10.416 1.00 96.25 185 TRP A N 1
ATOM 1547 C CA . TRP A 1 185 ? -7.353 -8.275 -9.412 1.00 96.25 185 TRP A CA 1
ATOM 1548 C C . TRP A 1 185 ? -8.755 -7.746 -9.673 1.00 96.25 185 TRP A C 1
ATOM 1550 O O . TRP A 1 185 ? -8.960 -6.540 -9.800 1.00 96.25 185 TRP A O 1
ATOM 1560 N N . LYS A 1 186 ? -9.712 -8.675 -9.717 1.00 95.00 186 LYS A N 1
ATOM 1561 C CA . LYS A 1 186 ? -11.154 -8.387 -9.698 1.00 95.00 186 LYS A CA 1
ATOM 1562 C C . LYS A 1 186 ? -11.675 -8.214 -8.273 1.00 95.00 186 LYS A C 1
ATOM 1564 O O . LYS A 1 186 ? -12.611 -7.465 -8.044 1.00 95.00 186 LYS A O 1
ATOM 1569 N N . GLU A 1 187 ? -11.041 -8.913 -7.342 1.00 95.19 187 GLU A N 1
ATOM 1570 C CA . GLU A 1 187 ? -11.350 -8.961 -5.920 1.00 95.19 187 GLU A CA 1
ATOM 1571 C C . GLU A 1 187 ? -10.050 -9.172 -5.134 1.00 95.19 187 GLU A C 1
ATOM 1573 O O . GLU A 1 187 ? -9.023 -9.563 -5.701 1.00 95.19 187 GLU A O 1
ATOM 1578 N N . ILE A 1 188 ? -10.080 -8.912 -3.828 1.00 97.44 188 ILE A N 1
ATOM 1579 C CA . ILE A 1 188 ? -8.931 -9.173 -2.959 1.00 97.44 188 ILE A CA 1
ATOM 1580 C C . ILE A 1 188 ? -8.691 -10.691 -2.873 1.00 97.44 188 ILE A C 1
ATOM 1582 O O . ILE A 1 188 ? -9.629 -11.440 -2.607 1.00 97.44 188 ILE A O 1
ATOM 1586 N N . PRO A 1 189 ? -7.448 -11.186 -3.049 1.00 96.88 189 PRO A N 1
ATOM 1587 C CA . PRO A 1 189 ? -7.167 -12.610 -2.928 1.00 96.88 189 PRO A CA 1
ATOM 1588 C C . PRO A 1 189 ? -7.556 -13.153 -1.554 1.00 96.88 189 PRO A C 1
ATOM 1590 O O . PRO A 1 189 ? -7.184 -12.577 -0.529 1.00 96.88 189 PRO A O 1
ATOM 1593 N N . LYS A 1 190 ? -8.183 -14.334 -1.529 1.00 97.31 190 LYS A N 1
ATOM 1594 C CA . LYS A 1 190 ? -8.717 -14.949 -0.303 1.00 97.31 190 LYS A CA 1
ATOM 1595 C C . LYS A 1 190 ? -7.700 -15.079 0.828 1.00 97.31 190 LYS A C 1
ATOM 1597 O O . LYS A 1 190 ? -8.024 -14.930 1.997 1.00 97.31 190 LYS A O 1
ATOM 1602 N N . ARG A 1 191 ? -6.427 -15.298 0.488 1.00 96.94 191 ARG A N 1
ATOM 1603 C CA . ARG A 1 191 ? -5.333 -15.315 1.469 1.00 96.94 191 ARG A CA 1
ATOM 1604 C C . ARG A 1 191 ? -5.183 -13.978 2.205 1.00 96.94 191 ARG A C 1
ATOM 1606 O O . ARG A 1 191 ? -4.951 -13.988 3.407 1.00 96.94 191 ARG A O 1
ATOM 1613 N N . ILE A 1 192 ? -5.253 -12.858 1.489 1.00 97.62 192 ILE A N 1
ATOM 1614 C CA . ILE A 1 192 ? -5.111 -11.511 2.057 1.00 97.62 192 ILE A CA 1
ATOM 1615 C C . ILE A 1 192 ? -6.334 -11.178 2.911 1.00 97.62 192 ILE A C 1
ATOM 1617 O O . ILE A 1 192 ? -6.171 -10.735 4.045 1.00 97.62 192 ILE A O 1
ATOM 1621 N N . GLU A 1 193 ? -7.529 -11.488 2.408 1.00 98.19 193 GLU A N 1
ATOM 1622 C CA . GLU A 1 193 ? -8.779 -11.408 3.170 1.00 98.19 193 GLU A CA 1
ATOM 1623 C C . GLU A 1 193 ? -8.688 -12.194 4.489 1.00 98.19 193 GLU A C 1
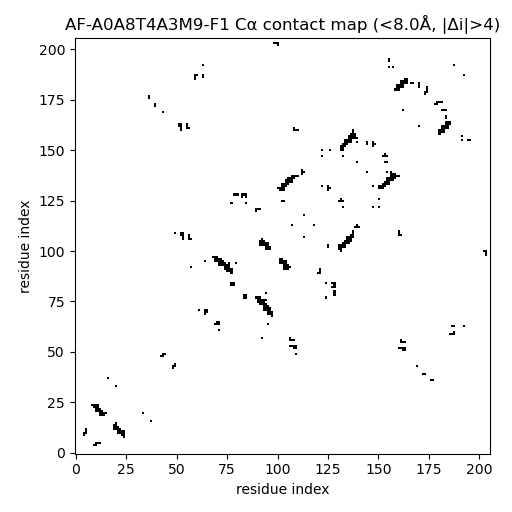ATOM 1625 O O . GLU A 1 193 ? -8.902 -11.631 5.559 1.00 98.19 193 GLU A O 1
ATOM 1630 N N . ASN A 1 194 ? -8.290 -13.468 4.444 1.00 98.25 194 ASN A N 1
ATOM 1631 C CA . ASN A 1 194 ? -8.213 -14.312 5.638 1.00 98.25 194 ASN A CA 1
ATOM 1632 C C . ASN A 1 194 ? -7.225 -13.767 6.681 1.00 98.25 194 ASN A C 1
ATOM 1634 O O . ASN A 1 194 ? -7.481 -13.870 7.879 1.00 98.25 194 ASN A O 1
ATOM 1638 N N . ILE A 1 195 ? -6.102 -13.180 6.248 1.00 97.81 195 ILE A N 1
ATOM 1639 C CA . ILE A 1 195 ? -5.140 -12.542 7.161 1.00 97.81 195 ILE A CA 1
ATOM 1640 C C . ILE A 1 195 ? -5.780 -11.327 7.835 1.00 97.81 195 ILE A C 1
ATOM 1642 O O . ILE A 1 195 ? -5.673 -11.191 9.052 1.00 97.81 195 ILE A O 1
ATOM 1646 N N . PHE A 1 196 ? -6.454 -10.469 7.064 1.00 98.06 196 PHE A N 1
ATOM 1647 C CA . PHE A 1 196 ? -7.162 -9.306 7.596 1.00 98.06 196 PHE A CA 1
ATOM 1648 C C . PHE A 1 196 ? -8.210 -9.716 8.640 1.00 98.06 196 PHE A C 1
ATOM 1650 O O . PHE A 1 196 ? -8.174 -9.232 9.771 1.00 98.06 196 PHE A O 1
ATOM 1657 N N . LEU A 1 197 ? -9.076 -10.675 8.304 1.00 98.06 197 LEU A N 1
ATOM 1658 C CA . LEU A 1 197 ? -10.125 -11.157 9.205 1.00 98.06 197 LEU A CA 1
ATOM 1659 C C . LEU A 1 197 ? -9.553 -11.841 10.449 1.00 98.06 197 LEU A C 1
AT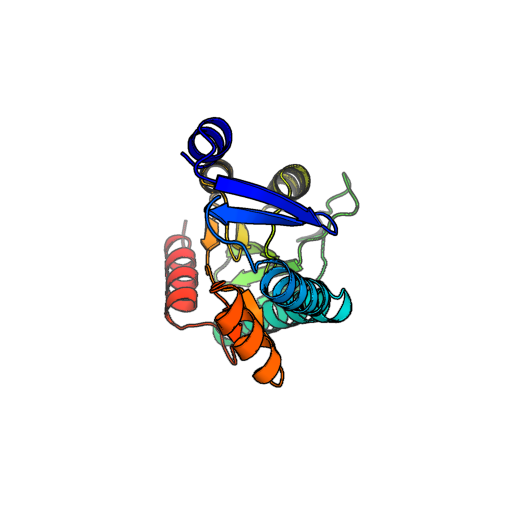OM 1661 O O . LEU A 1 197 ? -10.020 -11.596 11.557 1.00 98.06 197 LEU A O 1
ATOM 1665 N N . SER A 1 198 ? -8.502 -12.651 10.299 1.00 97.31 198 SER A N 1
ATOM 1666 C CA . SER A 1 198 ? -7.829 -13.269 11.444 1.00 97.31 198 SER A CA 1
ATOM 1667 C C . SER A 1 198 ? -7.243 -12.225 12.392 1.00 97.31 198 SER A C 1
ATOM 1669 O O . SER A 1 198 ? -7.288 -12.422 13.603 1.00 97.31 198 SER A O 1
ATOM 1671 N N . GLN A 1 199 ? -6.677 -11.137 11.865 1.00 96.12 199 GLN A N 1
ATOM 1672 C CA . GLN A 1 199 ? -6.150 -10.042 12.678 1.00 96.12 199 GLN A CA 1
ATOM 1673 C C . GLN A 1 199 ? -7.269 -9.278 13.388 1.00 96.12 199 GLN A C 1
ATOM 1675 O O . GLN A 1 199 ? -7.131 -8.957 14.569 1.00 96.12 199 GLN A O 1
ATOM 1680 N N . HIS A 1 200 ? -8.382 -9.015 12.707 1.00 97.12 200 HIS A N 1
ATOM 1681 C CA . HIS A 1 200 ? -9.544 -8.380 13.321 1.00 97.12 200 HIS A CA 1
ATOM 1682 C C . HIS A 1 200 ? -10.129 -9.235 14.455 1.00 97.12 200 HIS A C 1
ATOM 1684 O O . HIS A 1 200 ? -10.267 -8.752 15.574 1.00 97.12 200 HIS A O 1
ATOM 1690 N N . ASN A 1 201 ? -10.347 -10.532 14.223 1.00 96.38 201 ASN A N 1
ATOM 1691 C CA . ASN A 1 201 ? -10.921 -11.434 15.226 1.00 96.38 201 ASN A CA 1
ATOM 1692 C C . ASN A 1 201 ? -10.077 -11.542 16.506 1.00 96.38 201 ASN A C 1
ATOM 1694 O O . ASN A 1 201 ? -10.621 -11.727 17.587 1.00 96.38 201 ASN A O 1
ATOM 1698 N N . GLN A 1 202 ? -8.754 -11.384 16.415 1.00 94.06 202 GLN A N 1
ATOM 1699 C CA . GLN A 1 202 ? -7.864 -11.368 17.585 1.00 94.06 202 GLN A CA 1
ATOM 1700 C C . GLN A 1 202 ? -8.013 -10.119 18.472 1.00 94.06 202 GLN A C 1
ATOM 1702 O O . GLN A 1 202 ? -7.383 -10.057 19.535 1.00 94.06 202 GLN A O 1
ATOM 1707 N N . ARG A 1 203 ? -8.766 -9.111 18.017 1.00 91.50 203 ARG A N 1
ATOM 1708 C CA . ARG A 1 203 ? -8.983 -7.825 18.694 1.00 91.50 203 ARG A CA 1
ATOM 1709 C C . ARG A 1 203 ? -10.389 -7.680 19.270 1.00 91.50 203 ARG A C 1
ATOM 1711 O O . ARG A 1 203 ? -10.588 -6.820 20.112 1.00 91.50 203 ARG A O 1
ATOM 1718 N N . ILE A 1 204 ? -11.334 -8.518 18.852 1.00 90.50 204 ILE A N 1
ATOM 1719 C CA . ILE A 1 204 ? -12.695 -8.496 19.388 1.00 90.50 204 ILE A CA 1
ATOM 1720 C C . ILE A 1 204 ? -12.643 -8.852 20.882 1.00 90.50 204 ILE A C 1
ATOM 1722 O O . ILE A 1 204 ? -12.086 -9.886 21.253 1.00 90.50 204 ILE A O 1
ATOM 1726 N N . GLY A 1 205 ? -13.225 -8.000 21.730 1.00 73.31 205 GLY A N 1
ATOM 1727 C CA . GLY A 1 205 ? -13.335 -8.234 23.175 1.00 73.31 205 GLY A CA 1
ATOM 1728 C C . GLY A 1 205 ? -12.055 -8.006 23.990 1.00 73.31 205 GLY A C 1
ATOM 1729 O O . GLY A 1 205 ? -11.994 -8.465 25.130 1.00 73.31 205 GLY A O 1
ATOM 1730 N N . LYS A 1 206 ? -11.045 -7.339 23.419 1.00 64.25 206 LYS A N 1
ATOM 1731 C CA . LYS A 1 206 ? -9.895 -6.784 24.151 1.00 64.25 206 LYS A CA 1
ATOM 1732 C C . LYS A 1 206 ? -10.102 -5.302 24.409 1.00 64.25 206 LYS A C 1
ATOM 1734 O O . LYS A 1 206 ? -9.643 -4.855 25.478 1.00 64.25 206 LYS A O 1
#

Secondary structure (DSSP, 8-state):
--HHHHHTTSEEEEEETTEEEEEETT----HHHHHHHHHHHHHHT-HHHHHHHHHHHHHHHHHHHHHTT-EEEEEEE-EETTEE--SSS--EEEEEEETTEEEEEEEE-SSSPPPHHHHHHHHHHHHHTT-EEEEEES---HHHHHHHGGGT-EEEE--SEEE-TT-HHHHHHHHHHH---EEE-SS--HHHHHHHHHHHHTTTT-

Nearest PDB structures (foldseek):
  6zxc-assembly2_D  TM=4.473E-01  e=5.091E+00  Leptospira biflexa serovar Patoc strain 'Patoc 1 (Paris)'
  4l85-assembly1_B  TM=3.805E-01  e=5.091E+00  Escherichia coli K-12

Sequence (206 aa):
MVNELIDEGFLKIERKDGVHFVYRSDIRYITRQINARLKIIKNYSNPIITRALGEHAEMLFSFLFRIHGFEIRGRNINEFNGVKWETTNHDLDFIIEKDAVAYGVEIKNTLPYMERDEFDIKLKMCERLNLIPLWILRNAPAIQFEQMKPYNGFILKFKTQTYPLGQEPLVKDIWQKTRLPIAIWKEIPKRIENIFLSQHNQRIGK

Foldseek 3Di:
DQVVCVVVQQWDWDADPNDTDIDGNPDDPCPVLVVLVVVLVCVCPPPVNQVQLQVVQLVQVVVLCVVVPKDFPDAQAQADPNFGDDPDSGGFRTWIDDLNAIAREDEELDPDADDPVNLVSSLVSCVRRVHQYEYAYCDDDPVSQVVNVVSLHHYLHDVEREGEPPCVVSQVSCCVSPVRRYDHDPHDPPVSSVVVVVSVVVPNPD

Mean predicted aligned error: 4.16 Å